Protein AF-A0A4W6CKY6-F1 (afdb_monomer_lite)

Secondary structure (DSSP, 8-state):
------GGGSPPEEPPEEE-HHHHHHHHHHHHHHHHHHHHHHHS-PPTT-B--STT---B--SGGGGSS-EEE--SPEEEETTEEEETTS--EESSHHHHHTPPPSEEE----SPP-PPEE-PPPEEEEE-SSEEEEEE--TT--GGG-EEEE-SSEEEEEEEETTTEEEEEEEEBSS-B-GGG-EEEEETTEEEEEEEBSS-PPPS-SB-TT-PPPPP-PPP------------------------------HHHHHHHHHHHHHHHHHHHHHHHHHHHHHHHHHHHHHHHHHHHHHHHHHHHHHHHHHHHTTS------

InterPro domains:
  IPR007051 CHORD domain [PF04968] (50-111)
  IPR007051 CHORD domain [PS51401] (52-111)
  IPR007052 CS domain [PF04969] (124-200)
  IPR007052 CS domain [PS51203] (121-210)
  IPR008978 HSP20-like chaperone [G3DSA:2.60.40.790] (116-225)
  IPR008978 HSP20-like chaperone [SSF49764] (106-217)
  IPR039790 Cysteine and histidine-rich domain-containing protein 1 [PTHR46983] (7-222)

Foldseek 3Di:
DDPPPDLVPPDWDWFQEDEDPQLVVVLVVVVVVVVVVVVVVVVPALDFQQAFQAQLFGDTDHDPVSQVDKTAHAPFDWDADPLWIEGPRDDDIDNDPVCNSNDTHPDIDTTDRDHDLDQAEDEWDKDWDDDQFKIKIKTFAASWDSVQWTWIDGQFKTWTWTAGDSNYTYTDMAGAPAGFDPVPWHWYDDRGIIMTITTGPDSDDDPDGHDPPDDPDPDDDDDDDDDDDDDDDDDDDDDDDDDDDDDDDDDDDPVVVVVVVVVVVVVVVVVVVVVVVVVVVVVVVVVVVVVVVVVVVVVVVVVVVVVVVVVVVPPPDDDDD

pLDDT: mean 78.54, std 19.17, range [28.88, 96.25]

Sequence (321 aa):
MCFCVRSSDEPMTKLPPKVSASLAQVLEKLEISQKTEKEQKESQMVMPGTRCKNTGCKTVYQGPETDMEVCTHHPGAPVFHEGYKYWSCCCIKTIDFNAFLDQKGCTTGKHRWIPKQDKKKVACRHDWHQTGNSVVVTIYAKNAYPELSCIEVNRTVLSCQIQFENNKIFKREFHLWGVINVKKCSVNMVPSKVEISLCKADQVAWGKLEDPNYKPEPEPVEDSFTENESYQQDWDIDDDDISDSDEEWAYDTPENKKQNQDRDEQMKTEEEKQNLQRKEVEEEMKRAMEERKKAEEEKKKLEEQRRQEEAEGYEDMPDLE

Structure (mmCIF, N/CA/C/O backbone):
data_AF-A0A4W6CKY6-F1
#
_entry.id   AF-A0A4W6CKY6-F1
#
loop_
_atom_site.group_PDB
_atom_site.id
_atom_site.type_symbol
_atom_site.label_atom_id
_atom_site.label_alt_id
_atom_site.label_comp_id
_atom_site.label_asym_id
_atom_site.label_entity_id
_atom_site.label_seq_id
_atom_site.pdbx_PDB_ins_code
_atom_site.Cartn_x
_atom_site.Cartn_y
_atom_site.Cartn_z
_atom_site.occupancy
_atom_site.B_iso_or_equiv
_atom_site.auth_seq_id
_atom_site.auth_comp_id
_atom_site.auth_asym_id
_atom_site.auth_atom_id
_atom_site.pdbx_PDB_model_num
ATOM 1 N N . MET A 1 1 ? -3.112 24.495 -33.900 1.00 36.97 1 MET A N 1
ATOM 2 C CA . MET A 1 1 ? -3.195 2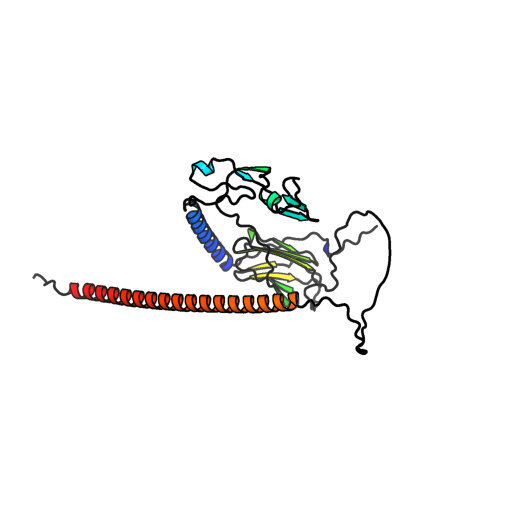4.010 -32.509 1.00 36.97 1 MET A CA 1
ATOM 3 C C . MET A 1 1 ? -2.844 22.530 -32.506 1.00 36.97 1 MET A C 1
ATOM 5 O O . MET A 1 1 ? -3.717 21.705 -32.717 1.00 36.97 1 MET A O 1
ATOM 9 N N . CYS A 1 2 ? -1.563 22.201 -32.353 1.00 36.19 2 CYS A N 1
ATOM 10 C CA . CYS A 1 2 ? -1.143 20.849 -31.997 1.00 36.19 2 CYS A CA 1
ATOM 11 C C . CYS A 1 2 ? -0.695 20.946 -30.545 1.00 36.19 2 CYS A C 1
ATOM 13 O O . CYS A 1 2 ? 0.376 21.480 -30.275 1.00 36.19 2 CYS A O 1
ATOM 15 N N . PHE A 1 3 ? -1.549 20.530 -29.614 1.00 37.94 3 PHE A N 1
ATOM 16 C CA . PHE A 1 3 ? -1.117 20.326 -28.240 1.00 37.94 3 PHE A CA 1
ATOM 17 C C . PHE A 1 3 ? -0.108 19.174 -28.279 1.00 37.94 3 PHE A C 1
ATOM 19 O O . PHE A 1 3 ? -0.485 18.028 -28.518 1.00 37.94 3 PHE A O 1
ATOM 26 N N . CYS A 1 4 ? 1.185 19.481 -28.143 1.00 37.72 4 CYS A N 1
ATOM 27 C CA . CYS A 1 4 ? 2.192 18.478 -27.819 1.00 37.72 4 CYS A CA 1
ATOM 28 C C . CYS A 1 4 ? 1.821 17.916 -26.448 1.00 37.72 4 CYS A C 1
ATOM 30 O O . CYS A 1 4 ? 2.175 18.496 -25.424 1.00 37.72 4 CYS A O 1
ATOM 32 N N . VAL A 1 5 ? 1.061 16.822 -26.434 1.00 40.72 5 VAL A N 1
ATOM 33 C CA . VAL A 1 5 ? 0.813 16.044 -25.222 1.00 40.72 5 VAL A CA 1
ATOM 34 C C . VAL A 1 5 ? 2.186 15.638 -24.694 1.00 40.72 5 VAL A C 1
ATOM 36 O O . VAL A 1 5 ? 2.954 14.973 -25.394 1.00 40.72 5 VAL A O 1
ATOM 39 N N . ARG A 1 6 ? 2.547 16.120 -23.500 1.00 51.47 6 ARG A N 1
ATOM 40 C CA . ARG A 1 6 ? 3.786 15.714 -22.831 1.00 51.47 6 ARG A CA 1
ATOM 41 C C . ARG A 1 6 ? 3.779 14.189 -22.736 1.00 51.47 6 ARG A C 1
ATOM 43 O O . ARG A 1 6 ? 2.779 13.611 -22.328 1.00 51.47 6 ARG A O 1
ATOM 50 N N . SER A 1 7 ? 4.890 13.532 -23.078 1.00 58.78 7 SER A N 1
ATOM 51 C CA . SER A 1 7 ? 5.002 12.059 -23.055 1.00 58.78 7 SER A CA 1
ATOM 52 C C . SER A 1 7 ? 4.632 11.434 -21.696 1.00 58.78 7 SER A C 1
ATOM 54 O O . SER A 1 7 ? 4.354 10.238 -21.641 1.00 58.78 7 SER A O 1
ATOM 56 N N . SER A 1 8 ? 4.630 12.222 -20.616 1.00 60.50 8 SER A N 1
ATOM 57 C CA . SER A 1 8 ? 4.198 11.835 -19.271 1.00 60.50 8 SER A CA 1
ATOM 58 C C . SER A 1 8 ? 2.683 11.640 -19.118 1.00 60.50 8 SER A C 1
ATOM 60 O O . SER A 1 8 ? 2.288 10.848 -18.270 1.00 60.50 8 SER A O 1
ATOM 62 N N . ASP A 1 9 ? 1.858 12.295 -19.943 1.00 62.81 9 ASP A N 1
ATOM 63 C CA . ASP A 1 9 ? 0.381 12.282 -19.874 1.00 62.81 9 ASP A CA 1
ATOM 64 C C . ASP A 1 9 ? -0.256 11.153 -20.717 1.00 62.81 9 ASP A C 1
ATOM 66 O O . ASP A 1 9 ? -1.472 11.005 -20.803 1.00 62.81 9 ASP A O 1
ATOM 70 N N . GLU A 1 10 ? 0.569 10.326 -21.371 1.00 72.44 10 GLU A N 1
ATOM 71 C CA . GLU A 1 10 ? 0.088 9.131 -22.075 1.00 72.44 10 GLU A CA 1
ATOM 72 C C . GLU A 1 10 ? -0.610 8.135 -21.109 1.00 72.44 10 GLU A C 1
ATOM 74 O O . GLU A 1 10 ? -0.251 8.030 -19.930 1.00 72.44 10 GLU A O 1
ATOM 79 N N . PRO A 1 11 ? -1.602 7.361 -21.596 1.00 79.06 11 PRO A N 1
ATOM 80 C CA . PRO A 1 11 ? -2.370 6.445 -20.759 1.00 79.06 11 PRO A CA 1
ATOM 81 C C . PRO A 1 11 ? -1.475 5.377 -20.121 1.00 79.06 11 PRO A C 1
ATOM 83 O O . PRO A 1 11 ? -0.753 4.645 -20.804 1.00 79.06 11 PRO A O 1
ATOM 86 N N . MET A 1 12 ? -1.561 5.251 -18.797 1.00 85.94 12 MET A N 1
ATOM 87 C CA . MET A 1 12 ? -0.794 4.254 -18.059 1.00 85.94 12 MET A CA 1
ATOM 88 C C . MET A 1 12 ? -1.316 2.835 -18.322 1.00 85.94 12 MET A C 1
ATOM 90 O O . MET A 1 12 ? -2.518 2.577 -18.375 1.00 85.94 12 MET A O 1
ATOM 94 N N . THR A 1 13 ? -0.394 1.885 -18.458 1.00 89.38 13 THR A N 1
ATOM 95 C CA . THR A 1 13 ? -0.686 0.461 -18.642 1.00 89.38 13 THR A CA 1
ATOM 96 C C . THR A 1 13 ? -0.382 -0.305 -17.361 1.00 89.38 13 THR A C 1
ATOM 98 O O . THR A 1 13 ? 0.733 -0.239 -16.841 1.00 89.38 13 THR A O 1
ATOM 101 N N . LYS A 1 14 ? -1.350 -1.083 -16.868 1.00 91.56 14 LYS A N 1
ATOM 102 C CA . LYS A 1 14 ? -1.157 -1.978 -15.718 1.00 91.56 14 LYS A CA 1
ATOM 103 C C . LYS A 1 14 ? -0.266 -3.157 -16.095 1.00 91.56 14 LYS A C 1
ATOM 105 O O . LYS A 1 14 ? -0.562 -3.876 -17.050 1.00 91.56 14 LYS A O 1
ATOM 110 N N . LEU A 1 15 ? 0.800 -3.379 -15.330 1.00 89.56 15 LEU A N 1
ATOM 111 C CA . LEU A 1 15 ? 1.669 -4.539 -15.507 1.00 89.56 15 LEU A CA 1
ATOM 112 C C . LEU A 1 15 ? 1.146 -5.728 -14.690 1.00 89.56 15 LEU A C 1
ATOM 114 O O . LEU A 1 15 ? 0.926 -5.578 -13.486 1.00 89.56 15 LEU A O 1
ATOM 118 N N . PRO A 1 16 ? 0.979 -6.918 -15.296 1.00 88.75 16 PRO A N 1
ATOM 119 C CA . PRO A 1 16 ? 0.556 -8.099 -14.558 1.00 88.75 16 PRO A CA 1
ATOM 120 C C . PRO A 1 16 ? 1.672 -8.555 -13.599 1.00 88.75 16 PRO A C 1
ATOM 122 O O . PRO A 1 16 ? 2.811 -8.759 -14.043 1.00 88.75 16 PRO A O 1
ATOM 125 N N . PRO A 1 17 ? 1.383 -8.731 -12.296 1.00 91.56 17 PRO A N 1
ATOM 126 C CA . PRO A 1 17 ? 2.371 -9.200 -11.336 1.00 91.56 17 PRO A CA 1
ATOM 127 C C . PRO A 1 17 ? 2.631 -10.700 -11.507 1.00 91.56 17 PRO A C 1
ATOM 129 O O . PRO A 1 17 ? 1.712 -11.516 -11.508 1.00 91.56 17 PRO A O 1
ATOM 132 N N . LYS A 1 18 ? 3.905 -11.087 -11.606 1.00 93.94 18 LYS A N 1
ATOM 133 C CA . LYS A 1 18 ? 4.347 -12.481 -11.500 1.00 93.94 18 LYS A CA 1
ATOM 134 C C . LYS A 1 18 ? 4.667 -12.782 -10.042 1.00 93.94 18 LYS A C 1
ATOM 136 O O . LYS A 1 18 ? 5.615 -12.235 -9.482 1.00 93.94 18 LYS A O 1
ATOM 141 N N . VAL A 1 19 ? 3.868 -13.642 -9.426 1.00 94.31 19 VAL A N 1
ATOM 142 C CA . VAL A 1 19 ? 3.975 -13.987 -8.003 1.00 94.31 19 VAL A CA 1
ATOM 143 C C . VAL A 1 19 ? 4.831 -15.239 -7.846 1.00 94.31 19 VAL A C 1
ATOM 145 O O . VAL A 1 19 ? 4.580 -16.249 -8.503 1.00 94.31 19 VAL A O 1
ATOM 148 N N . SER A 1 20 ? 5.848 -15.196 -6.981 1.00 94.50 20 SER A N 1
ATOM 149 C CA . SER A 1 20 ? 6.628 -16.394 -6.665 1.00 94.50 20 SER A CA 1
ATOM 150 C C . SER A 1 20 ? 5.813 -17.380 -5.820 1.00 94.50 20 SER A C 1
ATOM 152 O O . SER A 1 20 ? 5.039 -16.980 -4.950 1.00 94.50 20 SER A O 1
ATOM 154 N N . ALA A 1 21 ? 6.039 -18.684 -6.007 1.00 94.00 21 ALA A N 1
ATOM 155 C CA . ALA A 1 21 ? 5.379 -19.720 -5.203 1.00 94.00 21 ALA A CA 1
ATOM 156 C C . ALA A 1 21 ? 5.623 -19.532 -3.692 1.00 94.00 21 ALA A C 1
ATOM 158 O O . ALA A 1 21 ? 4.727 -19.742 -2.879 1.00 94.00 21 ALA A O 1
ATOM 159 N N . SER A 1 22 ? 6.817 -19.060 -3.321 1.00 93.81 22 SER A N 1
ATOM 160 C CA . SER A 1 22 ? 7.164 -18.731 -1.937 1.00 93.81 22 SER A CA 1
ATOM 161 C C . SER A 1 22 ? 6.322 -17.592 -1.359 1.00 93.81 22 SER A C 1
ATOM 163 O O . SER A 1 22 ? 5.933 -17.662 -0.199 1.00 93.81 22 SER A O 1
ATOM 165 N N . LEU A 1 23 ? 6.014 -16.555 -2.147 1.00 92.38 23 LEU A N 1
ATOM 166 C CA . LEU A 1 23 ? 5.150 -15.462 -1.701 1.00 92.38 23 LEU A CA 1
ATOM 167 C C . LEU A 1 23 ? 3.713 -15.949 -1.525 1.00 92.38 23 LEU A C 1
ATOM 169 O O . LEU A 1 23 ? 3.118 -15.668 -0.491 1.00 92.38 23 LEU A O 1
ATOM 173 N N . ALA A 1 24 ? 3.190 -16.730 -2.474 1.00 93.00 24 ALA A N 1
ATOM 174 C CA . ALA A 1 24 ? 1.842 -17.288 -2.380 1.00 93.00 24 ALA A CA 1
ATOM 175 C C . ALA A 1 24 ? 1.643 -18.115 -1.093 1.00 93.00 24 ALA A C 1
ATOM 177 O O . ALA A 1 24 ? 0.698 -17.869 -0.349 1.00 93.00 24 ALA A O 1
ATOM 178 N N . GLN A 1 25 ? 2.585 -19.010 -0.773 1.00 93.44 25 GLN A N 1
ATOM 179 C CA . GLN A 1 25 ? 2.539 -19.825 0.452 1.00 93.44 25 GLN A CA 1
ATOM 180 C C . GLN A 1 25 ? 2.594 -18.980 1.733 1.00 93.44 25 GLN A C 1
ATOM 182 O O . GLN A 1 25 ? 1.899 -19.263 2.710 1.00 93.44 25 GLN A O 1
ATOM 187 N N . VAL A 1 26 ? 3.429 -17.936 1.752 1.00 92.81 26 VAL A N 1
ATOM 188 C CA . VAL A 1 26 ? 3.530 -17.038 2.911 1.00 92.81 26 VAL A CA 1
ATOM 189 C C . VAL A 1 26 ? 2.237 -16.247 3.099 1.00 92.81 26 VAL A C 1
ATOM 191 O O . VAL A 1 26 ? 1.772 -16.127 4.231 1.00 92.81 26 VAL A O 1
ATOM 194 N N . LEU A 1 27 ? 1.642 -15.737 2.016 1.00 91.06 27 LEU A N 1
ATOM 195 C CA . LEU A 1 27 ? 0.375 -15.008 2.075 1.00 91.06 27 LEU A CA 1
ATOM 196 C C . LEU A 1 27 ? -0.762 -15.900 2.580 1.00 91.06 27 LEU A C 1
ATOM 198 O O . LEU A 1 27 ? -1.467 -15.495 3.497 1.00 91.06 27 LEU A O 1
ATOM 202 N N . GLU A 1 28 ? -0.873 -17.132 2.081 1.00 90.75 28 GLU A N 1
ATOM 203 C CA . GLU A 1 28 ? -1.880 -18.095 2.543 1.00 90.75 28 GLU A CA 1
ATOM 204 C C . GLU A 1 28 ? -1.745 -18.375 4.049 1.00 90.75 28 GLU A C 1
ATOM 206 O O . GLU A 1 28 ? -2.718 -18.285 4.802 1.00 90.75 28 GLU A O 1
ATOM 211 N N . LYS A 1 29 ? -0.519 -18.616 4.530 1.00 91.06 29 LYS A N 1
ATOM 212 C CA . LYS A 1 29 ? -0.260 -18.817 5.961 1.00 91.06 29 LYS A CA 1
ATOM 213 C C . LYS A 1 29 ? -0.643 -17.591 6.795 1.00 91.06 29 LYS A C 1
ATOM 215 O O . LYS A 1 29 ? -1.248 -17.741 7.856 1.00 91.06 29 LYS A O 1
ATOM 220 N N . LEU A 1 30 ? -0.301 -16.387 6.334 1.00 87.50 30 LEU A N 1
ATOM 221 C CA . LEU A 1 30 ? -0.647 -15.141 7.024 1.00 87.50 30 LEU A CA 1
ATOM 222 C C . LEU A 1 30 ? -2.158 -14.899 7.047 1.00 87.50 30 LEU A C 1
ATOM 224 O O . LEU A 1 30 ? -2.673 -14.423 8.057 1.00 87.50 30 LEU A O 1
ATOM 228 N N . GLU A 1 31 ? -2.871 -15.230 5.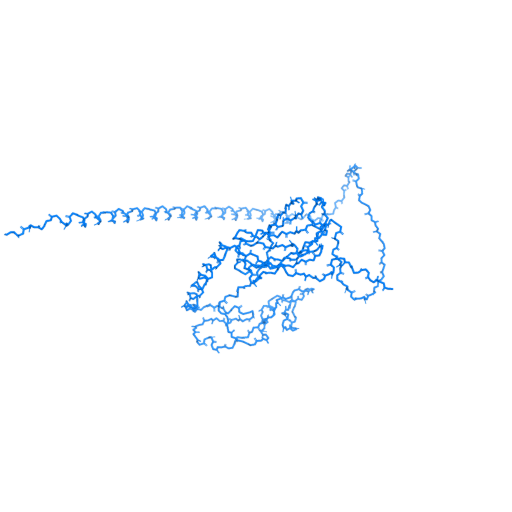973 1.00 86.06 31 GLU A N 1
ATOM 229 C CA . GLU A 1 31 ? -4.329 -15.135 5.919 1.00 86.06 31 GLU A CA 1
ATOM 230 C C . GLU A 1 31 ? -4.994 -16.082 6.916 1.00 86.06 31 GLU A C 1
ATOM 232 O O . GLU A 1 31 ? -5.904 -15.661 7.629 1.00 86.06 31 GLU A O 1
ATOM 237 N N . ILE A 1 32 ? -4.524 -17.328 7.012 1.00 88.50 32 ILE A N 1
ATOM 238 C CA . ILE A 1 32 ? -5.034 -18.303 7.983 1.00 88.50 32 ILE A CA 1
ATOM 239 C C . ILE A 1 32 ? -4.784 -17.804 9.409 1.00 88.50 32 ILE A C 1
ATOM 241 O O . ILE A 1 32 ? -5.725 -17.728 10.195 1.00 88.50 32 ILE A O 1
ATOM 245 N N . SER A 1 33 ? -3.556 -17.378 9.733 1.00 85.56 33 SER A N 1
ATOM 246 C CA . SER A 1 33 ? -3.239 -16.839 11.063 1.00 85.56 33 SER A CA 1
ATOM 247 C C . SER A 1 33 ? -4.085 -15.611 11.407 1.00 85.56 33 SER A C 1
ATOM 249 O O . SER A 1 33 ? -4.634 -15.532 12.502 1.00 85.56 33 SER A O 1
ATOM 251 N N . GLN A 1 34 ? -4.268 -14.680 10.465 1.00 83.00 34 GLN A N 1
ATOM 252 C CA . GLN A 1 34 ? -5.118 -13.508 10.681 1.00 83.00 34 GLN A CA 1
ATOM 253 C C . GLN A 1 34 ? -6.596 -13.871 10.845 1.00 83.00 34 GLN A C 1
ATOM 255 O O . GLN A 1 34 ? -7.289 -13.197 11.605 1.00 83.00 34 GLN A O 1
ATOM 260 N N . LYS A 1 35 ? -7.099 -14.891 10.138 1.00 81.31 35 LYS A N 1
ATOM 261 C CA . LYS A 1 35 ? -8.472 -15.386 10.312 1.00 81.31 35 LYS A CA 1
ATOM 262 C C . LYS A 1 35 ? -8.647 -16.004 11.693 1.00 81.31 35 LYS A C 1
ATOM 264 O O . LYS A 1 35 ? -9.555 -15.585 12.393 1.00 81.31 35 LYS A O 1
ATOM 269 N N . THR A 1 36 ? -7.730 -16.862 12.139 1.00 80.81 36 THR A N 1
ATOM 270 C CA . THR A 1 36 ? -7.766 -17.432 13.496 1.00 80.81 36 THR A CA 1
ATOM 271 C C . THR A 1 36 ? -7.691 -16.347 14.572 1.00 80.81 36 THR A C 1
ATOM 273 O O . THR A 1 36 ? -8.470 -16.369 15.517 1.00 80.81 36 THR A O 1
ATOM 276 N N . GLU A 1 37 ? -6.812 -15.351 14.424 1.00 74.38 37 GLU A N 1
ATOM 277 C CA . GLU A 1 37 ? -6.744 -14.217 15.357 1.00 74.38 37 GLU A CA 1
ATOM 278 C C . GLU A 1 37 ? -8.022 -13.368 15.353 1.00 74.38 37 GLU A C 1
ATOM 280 O O . GLU A 1 37 ? -8.423 -12.855 16.398 1.00 74.38 37 GLU A O 1
ATOM 285 N N . LYS A 1 38 ? -8.650 -13.172 14.187 1.00 71.50 38 LYS A N 1
ATOM 286 C CA . LYS A 1 38 ? -9.920 -12.443 14.075 1.00 71.50 38 LYS A CA 1
ATOM 287 C C . LYS A 1 38 ? -11.065 -13.231 14.688 1.00 71.50 38 LYS A C 1
ATOM 289 O O . LYS A 1 38 ? -11.791 -12.653 15.478 1.00 71.50 38 LYS A O 1
ATOM 294 N N . GLU A 1 39 ? -11.179 -14.521 14.399 1.00 68.88 39 GLU A N 1
ATOM 295 C CA . GLU A 1 39 ? -12.182 -15.409 14.989 1.00 68.88 39 GLU A CA 1
ATOM 296 C C . GLU A 1 39 ? -12.013 -15.481 16.507 1.00 68.88 39 GLU A C 1
ATOM 298 O O . GLU A 1 39 ? -12.996 -15.369 17.231 1.00 68.88 39 GLU A O 1
ATOM 303 N N . GLN A 1 40 ? -10.778 -15.557 17.016 1.00 62.34 40 GLN A N 1
ATOM 304 C CA . GLN A 1 40 ? -10.498 -15.479 18.453 1.00 62.34 40 GLN A CA 1
ATOM 305 C C . GLN A 1 40 ? -10.884 -14.121 19.051 1.00 62.34 40 GLN A C 1
ATOM 307 O O . GLN A 1 40 ? -11.429 -14.090 20.145 1.00 62.34 40 GLN A O 1
ATOM 312 N N . LYS A 1 41 ? -10.654 -13.001 18.351 1.00 61.84 41 LYS A N 1
ATOM 313 C CA . LYS A 1 41 ? -11.043 -11.652 18.814 1.00 61.84 41 LYS A CA 1
ATOM 314 C C . LYS A 1 41 ? -12.540 -11.366 18.684 1.00 61.84 41 LYS A C 1
ATOM 316 O O . LYS A 1 41 ? -13.056 -10.573 19.459 1.00 61.84 41 LYS A O 1
ATOM 321 N N . GLU A 1 42 ? -13.223 -11.972 17.717 1.00 59.69 42 GLU A N 1
ATOM 322 C CA . GLU A 1 42 ? -14.676 -11.871 17.533 1.00 59.69 42 GLU A CA 1
ATOM 323 C C . GLU A 1 42 ? -15.433 -12.797 18.492 1.00 59.69 42 GLU A C 1
ATOM 325 O O . GLU A 1 42 ? -16.510 -12.435 18.956 1.00 59.69 42 GLU A O 1
ATOM 330 N N . SER A 1 43 ? -14.862 -13.953 18.851 1.00 54.72 43 SER A N 1
ATOM 331 C CA . SER A 1 43 ? -15.394 -14.828 19.908 1.00 54.72 43 SER A CA 1
ATOM 332 C C . SER A 1 43 ? -14.990 -14.391 21.321 1.00 54.72 43 SER A C 1
ATOM 334 O O . SER A 1 43 ? -15.619 -14.810 22.296 1.00 54.72 43 SER A O 1
ATOM 336 N N . GLN A 1 44 ? -14.003 -13.498 21.460 1.00 54.44 44 GLN A N 1
ATOM 337 C CA . GLN A 1 44 ? -13.749 -12.783 22.706 1.00 54.44 44 GLN A CA 1
ATOM 338 C C . GLN A 1 44 ? -14.882 -11.774 22.929 1.00 54.44 44 GLN A C 1
ATOM 340 O O . GLN A 1 44 ? -14.925 -10.705 22.323 1.00 54.44 44 GLN A O 1
ATOM 345 N N . MET A 1 45 ? -15.821 -12.142 23.799 1.00 61.09 45 MET A N 1
ATOM 346 C CA . MET A 1 45 ? -16.890 -11.284 24.308 1.00 61.09 45 MET A CA 1
ATOM 347 C C . MET A 1 45 ? -16.324 -9.883 24.606 1.00 61.09 45 MET A C 1
ATOM 349 O O . MET A 1 45 ? -15.390 -9.752 25.401 1.00 61.09 45 MET A O 1
ATOM 353 N N . VAL A 1 46 ? -16.828 -8.846 23.922 1.00 73.06 46 VAL A N 1
ATOM 354 C CA . VAL A 1 46 ? -16.405 -7.455 24.154 1.00 73.06 46 VAL A CA 1
ATOM 355 C C . VAL A 1 46 ? -16.518 -7.189 25.654 1.00 73.06 46 VAL A C 1
ATOM 357 O O . VAL A 1 46 ? -17.574 -7.400 26.244 1.00 73.06 46 VAL A O 1
ATOM 360 N N . MET A 1 47 ? -15.426 -6.777 26.296 1.00 80.25 47 MET A N 1
ATOM 361 C CA . MET A 1 47 ? -15.440 -6.572 27.744 1.00 80.25 47 MET A CA 1
ATOM 362 C C . MET A 1 47 ? -16.383 -5.409 28.091 1.00 80.25 47 MET A C 1
ATOM 364 O O . MET A 1 47 ? -16.263 -4.341 27.465 1.00 80.25 47 MET A O 1
ATOM 368 N N . PRO A 1 48 ? -17.283 -5.569 29.081 1.00 84.25 48 PRO A N 1
ATOM 369 C CA . PRO A 1 48 ? -18.033 -4.451 29.637 1.00 84.25 48 PRO A CA 1
ATOM 370 C C . PRO A 1 48 ? -17.072 -3.327 30.041 1.00 84.25 48 PRO A C 1
ATOM 372 O O . PRO A 1 48 ? -16.020 -3.578 30.627 1.00 84.25 48 PRO A O 1
ATOM 375 N N . GLY A 1 49 ? -17.387 -2.093 29.657 1.00 84.75 49 GLY A N 1
ATOM 376 C CA . GLY A 1 49 ? -16.479 -0.949 29.767 1.00 84.75 49 GLY A CA 1
ATOM 377 C C . GLY A 1 49 ? -15.792 -0.547 28.453 1.00 84.75 49 GLY A C 1
ATOM 378 O O . GLY A 1 49 ? -15.153 0.506 28.390 1.00 84.75 49 GLY A O 1
ATOM 379 N N . THR A 1 50 ? -15.934 -1.318 27.367 1.00 88.62 50 THR A N 1
ATOM 380 C CA . THR A 1 50 ? -15.351 -0.949 26.065 1.00 88.62 50 THR A CA 1
ATOM 381 C C . THR A 1 50 ? -16.104 0.224 25.437 1.00 88.62 50 THR A C 1
ATOM 383 O O . THR A 1 50 ? -17.265 0.103 25.065 1.00 88.62 50 THR A O 1
ATOM 386 N N . ARG A 1 51 ? -15.443 1.374 25.257 1.00 90.81 51 ARG A N 1
ATOM 387 C CA . ARG A 1 51 ? -16.037 2.524 24.551 1.00 90.81 51 ARG A CA 1
ATOM 388 C C . ARG A 1 51 ? -16.181 2.279 23.049 1.00 90.81 51 ARG A C 1
ATOM 390 O O . ARG A 1 51 ? -15.275 1.716 22.420 1.00 90.81 51 ARG A O 1
ATOM 397 N N . CYS A 1 52 ? -17.265 2.786 22.470 1.00 91.00 52 CYS A N 1
ATOM 398 C CA . CYS A 1 52 ? -17.474 2.788 21.030 1.00 91.00 52 CYS A CA 1
ATOM 399 C C . CYS A 1 52 ? -16.300 3.486 20.319 1.00 91.00 52 CYS A C 1
ATOM 401 O O . CYS A 1 52 ? -15.784 4.510 20.766 1.00 91.00 52 CYS A O 1
ATOM 403 N N . LYS A 1 53 ? -15.846 2.905 19.209 1.00 89.88 53 LYS A N 1
ATOM 404 C CA . LYS A 1 53 ? -14.739 3.400 18.378 1.00 89.88 53 LYS A CA 1
ATOM 405 C C . LYS A 1 53 ? -15.213 4.300 17.240 1.00 89.88 53 LYS A C 1
ATOM 407 O O . LYS A 1 53 ? -14.383 4.826 16.506 1.00 89.88 53 LYS A O 1
ATOM 412 N N . ASN A 1 54 ? -16.524 4.452 17.061 1.00 90.69 54 ASN A N 1
ATOM 413 C CA . ASN A 1 54 ? -17.072 5.411 16.112 1.00 90.69 54 ASN A CA 1
ATOM 414 C C . ASN A 1 54 ? -16.891 6.837 16.647 1.00 90.69 54 ASN A C 1
ATOM 416 O O . ASN A 1 54 ? -17.150 7.116 17.816 1.00 90.69 54 ASN A O 1
ATOM 420 N N . THR A 1 55 ? -16.464 7.746 15.779 1.00 89.81 55 THR A N 1
ATOM 421 C CA . THR A 1 55 ? -16.092 9.108 16.160 1.00 89.81 55 THR A CA 1
ATOM 422 C C . THR A 1 55 ? -17.285 9.907 16.688 1.00 89.81 55 THR A C 1
ATOM 424 O O . THR A 1 55 ? -18.341 9.930 16.063 1.00 89.81 55 THR A O 1
ATOM 427 N N . GLY A 1 56 ? -17.139 10.557 17.845 1.00 88.06 56 GLY A N 1
ATOM 428 C CA . GLY A 1 56 ? -18.220 11.311 18.498 1.00 88.06 56 GLY A CA 1
ATOM 429 C C . GLY A 1 56 ? -19.237 10.453 19.266 1.00 88.06 56 GLY A C 1
ATOM 430 O O . GLY A 1 56 ? -20.081 10.998 19.973 1.00 88.06 56 GLY A O 1
ATOM 431 N N . CYS A 1 57 ? -19.152 9.120 19.193 1.00 91.56 57 CYS A N 1
ATOM 432 C CA . CYS A 1 57 ? -19.972 8.241 20.020 1.00 91.56 57 CYS A CA 1
ATOM 433 C C . CYS A 1 57 ? -19.307 8.028 21.387 1.00 91.56 57 CYS A C 1
ATOM 435 O O . CYS A 1 57 ? -18.160 7.591 21.466 1.00 91.56 57 CYS A O 1
ATOM 437 N N . LYS A 1 58 ? -20.043 8.315 22.465 1.00 88.81 58 LYS A N 1
ATOM 438 C CA . LYS A 1 58 ? -19.563 8.192 23.854 1.00 88.81 58 LYS A CA 1
ATOM 439 C C . LYS A 1 58 ? -20.107 6.954 24.579 1.00 88.81 58 LYS A C 1
ATOM 441 O O . LYS A 1 58 ? -19.818 6.767 25.756 1.00 88.81 58 LYS A O 1
ATOM 446 N N . THR A 1 59 ? -20.878 6.112 23.890 1.00 89.88 59 THR A N 1
ATOM 447 C CA . THR A 1 59 ? -21.484 4.909 24.476 1.00 89.88 59 THR A CA 1
ATOM 448 C C . THR A 1 59 ? -20.416 3.893 24.867 1.00 89.88 59 THR A C 1
ATOM 450 O O . THR A 1 59 ? -19.431 3.682 24.149 1.00 89.88 59 THR A O 1
ATOM 453 N N . VAL A 1 60 ? -20.635 3.256 26.012 1.00 91.56 60 VAL A N 1
ATOM 454 C CA . VAL A 1 60 ? -19.777 2.222 26.585 1.00 91.56 60 VAL A CA 1
ATOM 455 C C . VAL A 1 60 ? -20.536 0.904 26.561 1.00 91.56 60 VAL A C 1
ATOM 457 O O . VAL A 1 60 ? -21.689 0.852 26.982 1.00 91.56 60 VAL A O 1
ATOM 460 N N . TYR A 1 61 ? -19.883 -0.145 26.069 1.00 90.94 61 TYR A N 1
ATOM 461 C CA . TYR A 1 61 ? -20.438 -1.489 26.017 1.00 90.94 61 TYR A CA 1
ATOM 462 C C . TYR A 1 61 ? -20.712 -1.996 27.434 1.00 90.94 61 TYR A C 1
ATOM 464 O O . TYR A 1 61 ? -19.797 -2.011 28.257 1.00 90.94 61 TYR A O 1
ATOM 472 N N . GLN A 1 62 ? -21.946 -2.402 27.723 1.00 88.31 62 GLN A N 1
ATOM 473 C CA . GLN A 1 62 ? -22.345 -2.995 29.014 1.00 88.31 62 GLN A CA 1
ATOM 474 C C . GLN A 1 62 ? -22.844 -4.439 28.864 1.00 88.31 62 GLN A C 1
ATOM 476 O O . GLN A 1 62 ? -22.902 -5.169 29.849 1.00 88.31 62 GLN A O 1
ATOM 481 N N . GLY A 1 63 ? -23.091 -4.871 27.626 1.00 85.12 63 GLY A N 1
ATOM 482 C CA . GLY A 1 63 ? -23.662 -6.171 27.304 1.00 85.12 63 GLY A CA 1
ATOM 483 C C . GLY A 1 63 ? -24.265 -6.183 25.895 1.00 85.12 63 GLY A C 1
ATOM 484 O O . GLY A 1 63 ? -24.224 -5.164 25.195 1.00 85.12 63 GLY A O 1
ATOM 485 N N . PRO A 1 64 ? -24.820 -7.320 25.446 1.00 82.44 64 PRO A N 1
ATOM 486 C CA . PRO A 1 64 ? -25.411 -7.465 24.113 1.00 82.44 64 PRO A CA 1
ATOM 487 C C . PRO A 1 64 ? -26.581 -6.502 23.854 1.00 82.44 64 PRO A C 1
ATOM 489 O O . PRO A 1 64 ? -26.824 -6.126 22.710 1.00 82.44 64 PRO A O 1
ATOM 492 N N . GLU A 1 65 ? -27.267 -6.037 24.897 1.00 81.12 65 GLU A N 1
ATOM 493 C CA . GLU A 1 65 ? -28.297 -5.002 24.803 1.00 81.12 65 GLU A CA 1
ATOM 494 C C . GLU A 1 65 ? -27.750 -3.667 24.278 1.00 81.12 65 GLU A C 1
ATOM 496 O O . GLU A 1 65 ? -28.414 -3.009 23.478 1.00 81.12 65 GLU A O 1
ATOM 501 N N . THR A 1 66 ? -26.509 -3.306 24.628 1.00 83.50 66 THR A N 1
ATOM 502 C CA . THR A 1 66 ? -25.877 -2.070 24.132 1.00 83.50 66 THR A CA 1
ATOM 503 C C . THR A 1 66 ? -25.527 -2.125 22.646 1.00 83.50 66 THR A C 1
ATOM 505 O O . THR A 1 66 ? -25.327 -1.085 22.022 1.00 83.50 66 THR A O 1
ATOM 508 N N . ASP A 1 67 ? -25.488 -3.315 22.038 1.00 78.69 67 ASP A N 1
ATOM 509 C CA . ASP A 1 67 ? -25.296 -3.456 20.590 1.00 78.69 67 ASP A CA 1
ATOM 510 C C . ASP A 1 67 ? -26.578 -3.146 19.798 1.00 78.69 67 ASP A C 1
ATOM 512 O O . ASP A 1 67 ? -26.521 -2.777 18.622 1.00 78.69 67 ASP A O 1
ATOM 516 N N . MET A 1 68 ? -27.741 -3.249 20.453 1.00 80.06 68 MET A N 1
ATOM 517 C CA . MET A 1 68 ? -29.040 -2.898 19.874 1.00 80.06 68 MET A CA 1
ATOM 518 C C . MET A 1 68 ? -29.319 -1.389 19.914 1.00 80.06 68 MET A C 1
ATOM 520 O O . MET A 1 68 ? -30.243 -0.921 19.245 1.00 80.06 68 MET A O 1
ATOM 524 N N . GLU A 1 69 ? -28.534 -0.625 20.677 1.00 87.94 69 GLU A N 1
ATOM 525 C CA . GLU A 1 69 ? -28.645 0.830 20.733 1.00 87.94 69 GLU A CA 1
ATOM 526 C C . GLU A 1 69 ? -28.180 1.493 19.428 1.00 87.94 69 GLU A C 1
ATOM 528 O O . GLU A 1 69 ? -27.330 0.996 18.683 1.00 87.94 69 GLU A O 1
ATOM 533 N N . VAL A 1 70 ? -28.758 2.660 19.136 1.00 90.44 70 VAL A N 1
ATOM 534 C CA . VAL A 1 70 ? -28.418 3.424 17.935 1.00 90.44 70 VAL A 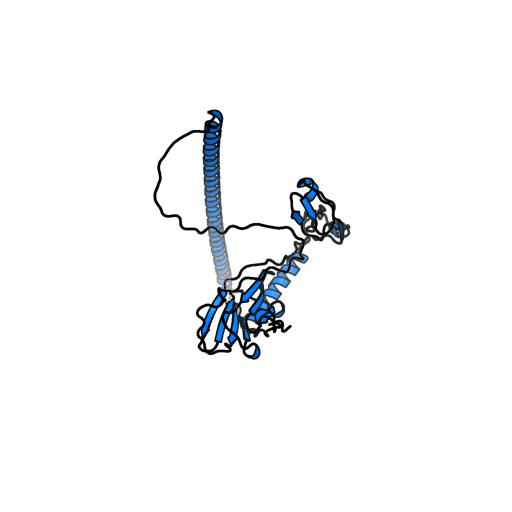CA 1
ATOM 535 C C . VAL A 1 70 ? -27.161 4.250 18.193 1.00 90.44 70 VAL A C 1
ATOM 537 O O . VAL A 1 70 ? -27.161 5.196 18.980 1.00 90.44 70 VAL A O 1
ATOM 540 N N . CYS A 1 71 ? -26.095 3.963 17.450 1.00 93.06 71 CYS A N 1
ATOM 541 C CA . CYS A 1 71 ? -24.861 4.733 17.516 1.00 93.06 71 CYS A CA 1
ATOM 542 C C . CYS A 1 71 ? -24.986 6.034 16.717 1.00 93.06 71 CYS A C 1
ATOM 544 O O . CYS A 1 71 ? -25.009 6.009 15.488 1.00 93.06 71 CYS A O 1
ATOM 546 N N . THR A 1 72 ? -24.992 7.182 17.395 1.00 94.06 72 THR A N 1
ATOM 547 C CA . THR A 1 72 ? -24.824 8.505 16.770 1.00 94.06 72 THR A CA 1
ATOM 548 C C . THR A 1 72 ? -23.341 8.862 16.675 1.00 94.06 72 THR A C 1
ATOM 550 O O . THR A 1 72 ? -22.660 8.957 17.697 1.00 94.06 72 THR A O 1
ATOM 553 N N . HIS A 1 73 ? -22.832 9.073 15.464 1.00 93.75 73 HIS A N 1
ATOM 554 C CA . HIS A 1 73 ? -21.411 9.303 15.192 1.00 93.75 73 HIS A CA 1
ATOM 555 C C . HIS A 1 73 ? -21.183 10.224 13.987 1.00 93.75 73 HIS A C 1
ATOM 557 O O . HIS A 1 73 ? -22.095 10.485 13.201 1.00 93.75 73 HIS A O 1
ATOM 563 N N . HIS A 1 74 ? -19.953 10.708 13.842 1.00 92.50 74 HIS A N 1
ATOM 564 C CA . HIS A 1 74 ? -19.478 11.424 12.663 1.00 92.50 74 HIS A CA 1
ATOM 565 C C . HIS A 1 74 ? -18.737 10.455 11.724 1.00 92.50 74 HIS A C 1
ATOM 567 O O . HIS A 1 74 ? -17.716 9.895 12.127 1.00 92.50 74 HIS A O 1
ATOM 573 N N . PRO A 1 75 ? -19.204 10.242 10.477 1.00 91.31 75 PRO A N 1
ATOM 574 C CA . PRO A 1 75 ? -18.480 9.431 9.494 1.00 91.31 75 PRO A CA 1
ATOM 575 C C . PRO A 1 75 ? -17.296 10.175 8.853 1.00 91.31 75 PRO A C 1
ATOM 577 O O . PRO A 1 75 ? -16.442 9.543 8.234 1.00 91.31 75 PRO A O 1
ATOM 580 N N . GLY A 1 76 ? -17.259 11.505 8.974 1.00 90.38 76 GLY A N 1
ATOM 581 C CA . GLY A 1 76 ? -16.221 12.365 8.407 1.00 90.38 76 GLY A CA 1
ATOM 582 C C . GLY A 1 76 ? -14.959 12.459 9.265 1.00 90.38 76 GLY A C 1
ATOM 583 O O . GLY A 1 76 ? -14.934 12.055 10.426 1.00 90.38 76 GLY A O 1
ATOM 584 N N . ALA A 1 77 ? -13.914 13.031 8.675 1.00 90.94 77 ALA A N 1
ATOM 585 C CA . ALA A 1 77 ? -12.638 13.286 9.331 1.00 90.94 77 ALA A CA 1
ATOM 586 C C . ALA A 1 77 ? -12.660 14.638 10.073 1.00 90.94 77 ALA A C 1
ATOM 588 O O . ALA A 1 77 ? -13.428 15.527 9.685 1.00 90.94 77 ALA A O 1
ATOM 589 N N . PRO A 1 78 ? -11.835 14.810 11.121 1.00 92.50 78 PRO A N 1
ATOM 590 C CA . PRO A 1 78 ? -11.643 16.109 11.755 1.00 92.50 78 PRO A CA 1
ATOM 591 C C . PRO A 1 78 ? -10.892 17.040 10.789 1.00 92.50 78 PRO A C 1
ATOM 593 O O . PRO A 1 78 ? -9.902 16.633 10.182 1.00 92.50 78 PRO A O 1
ATOM 596 N N . VAL A 1 79 ? -11.354 18.278 10.643 1.00 91.69 79 VAL A N 1
ATOM 597 C CA . VAL A 1 79 ? -10.739 19.308 9.799 1.00 91.69 79 VAL A CA 1
ATOM 598 C C . VAL A 1 79 ? -10.377 20.506 10.666 1.00 91.69 79 VAL A C 1
ATOM 600 O O . VAL A 1 79 ? -11.221 21.038 11.389 1.00 91.69 79 VAL A O 1
ATOM 603 N N . PHE A 1 80 ? -9.116 20.926 10.571 1.00 93.75 80 PHE A N 1
ATOM 604 C CA . PHE A 1 80 ? -8.571 22.092 11.257 1.00 93.75 80 PHE A CA 1
ATOM 605 C C . PHE A 1 80 ? -8.034 23.060 10.200 1.00 93.75 80 PHE A C 1
ATOM 607 O O . PHE A 1 80 ? -7.030 22.763 9.557 1.00 93.75 80 PHE A O 1
ATOM 614 N N . HIS A 1 81 ? -8.724 24.179 9.980 1.00 91.50 81 HIS A N 1
ATOM 615 C CA . HIS A 1 81 ? -8.359 25.172 8.963 1.00 91.50 81 HIS A CA 1
ATOM 616 C C . HIS A 1 81 ? -8.668 26.577 9.477 1.00 91.50 81 HIS A C 1
ATOM 618 O O . HIS A 1 81 ? -9.764 26.800 9.988 1.00 91.50 81 HIS A O 1
ATOM 624 N N . GLU A 1 82 ? -7.711 27.506 9.365 1.00 90.81 82 GLU A N 1
ATOM 625 C CA . GLU A 1 82 ? -7.884 28.924 9.744 1.00 90.81 82 GLU A CA 1
ATOM 626 C C . GLU A 1 82 ? -8.459 29.125 11.162 1.00 90.81 82 GLU A C 1
ATOM 628 O O . GLU A 1 82 ? -9.338 29.947 11.398 1.00 90.81 82 GLU A O 1
ATOM 633 N N . GLY A 1 83 ? -8.013 28.315 12.128 1.00 91.00 83 GLY A N 1
ATOM 634 C CA . GLY A 1 83 ? -8.492 28.372 13.517 1.00 91.00 83 GLY A CA 1
ATOM 635 C C . GLY A 1 83 ? -9.853 27.706 13.767 1.00 91.00 83 GLY A C 1
ATOM 636 O O . GLY A 1 83 ? -10.178 27.413 14.923 1.00 91.00 83 GLY A O 1
ATOM 637 N N . TYR A 1 84 ? -10.604 27.371 12.715 1.00 92.75 84 TYR A N 1
ATOM 638 C CA . TYR A 1 84 ? -11.833 26.588 12.807 1.00 92.75 84 TYR A CA 1
ATOM 639 C C . TYR A 1 84 ? -11.552 25.091 12.916 1.00 92.75 84 TYR A C 1
ATOM 641 O O . TYR A 1 84 ? -10.609 24.552 12.333 1.00 92.75 84 TYR A O 1
ATOM 649 N N . LYS A 1 85 ? -12.430 24.413 13.651 1.00 92.81 85 LYS A N 1
ATOM 650 C CA . LYS A 1 85 ? -12.432 22.978 13.917 1.00 92.81 85 LYS A CA 1
ATOM 651 C C . LYS A 1 85 ? -13.818 22.445 13.575 1.00 92.81 85 LYS A C 1
ATOM 653 O O . LYS A 1 85 ? -14.819 22.987 14.044 1.00 92.81 85 LYS A O 1
ATOM 658 N N . TYR A 1 86 ? -13.896 21.440 12.712 1.00 92.88 86 TYR A N 1
ATOM 659 C CA . TYR A 1 86 ? -15.172 20.860 12.287 1.00 92.88 86 TYR A CA 1
ATOM 660 C C . TYR A 1 86 ? -15.005 19.446 11.740 1.00 92.88 86 TYR A C 1
ATOM 662 O O . TYR A 1 86 ? -13.900 19.001 11.441 1.00 92.88 86 TYR A O 1
ATOM 670 N N . TRP A 1 87 ? -16.110 18.719 11.607 1.00 93.38 87 TRP A N 1
ATOM 671 C CA . TRP A 1 87 ? -16.128 17.401 10.976 1.00 93.38 87 TRP A CA 1
A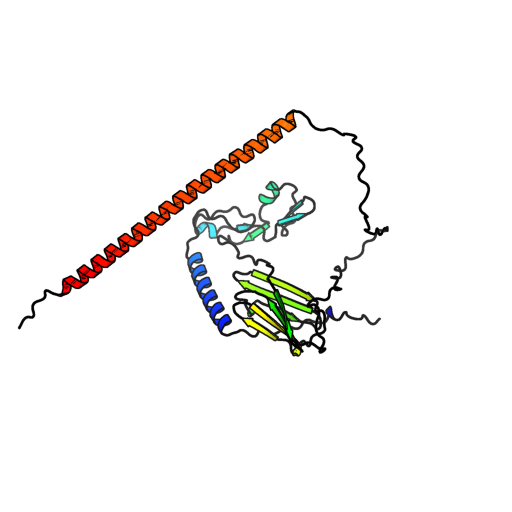TOM 672 C C . TRP A 1 87 ? -16.492 17.532 9.502 1.00 93.38 87 TRP A C 1
ATOM 674 O O . TRP A 1 87 ? -17.507 18.136 9.183 1.00 93.38 87 TRP A O 1
ATOM 684 N N . SER A 1 88 ? -15.770 16.886 8.587 1.00 92.75 88 SER A N 1
ATOM 685 C CA . SER A 1 88 ? -16.075 16.984 7.146 1.00 92.75 88 SER A CA 1
ATOM 686 C C . SER A 1 88 ? -17.468 16.464 6.742 1.00 92.75 88 SER A C 1
ATOM 688 O O . SER A 1 88 ? -17.940 16.734 5.644 1.00 92.75 88 SER A O 1
ATOM 690 N N . CYS A 1 89 ? -18.143 15.723 7.624 1.00 91.44 89 CYS A N 1
ATOM 691 C CA . CYS A 1 89 ? -19.479 15.163 7.404 1.00 91.44 89 CYS A CA 1
ATOM 692 C C . CYS A 1 89 ? -20.637 16.082 7.822 1.00 91.44 89 CYS A C 1
ATOM 694 O O . CYS A 1 89 ? -21.795 15.720 7.625 1.00 91.44 89 CYS A O 1
ATOM 696 N N . CYS A 1 90 ? -20.362 17.227 8.446 1.00 88.81 90 CYS A N 1
ATOM 697 C CA . CYS A 1 90 ? -21.397 18.179 8.840 1.00 88.81 90 CYS A CA 1
ATOM 698 C C . CYS A 1 90 ? -20.814 19.587 8.976 1.00 88.81 90 CYS A C 1
ATOM 700 O O . CYS A 1 90 ? -19.675 19.771 9.379 1.00 88.81 90 CYS A O 1
ATOM 702 N N . CYS A 1 91 ? -21.600 20.611 8.672 1.00 85.50 91 CYS A N 1
ATOM 703 C CA . CYS A 1 91 ? -21.090 21.981 8.567 1.00 85.50 91 CYS A CA 1
ATOM 704 C C . CYS A 1 91 ? -21.034 22.739 9.906 1.00 85.50 91 CYS A C 1
ATOM 706 O O . CYS A 1 91 ? -21.068 23.967 9.919 1.00 85.50 91 CYS A O 1
ATOM 708 N N . ILE A 1 92 ? -20.972 22.030 11.034 1.00 88.56 92 ILE A N 1
ATOM 709 C CA . ILE A 1 92 ? -20.897 22.647 12.361 1.00 88.56 92 ILE A CA 1
ATOM 710 C C . ILE A 1 92 ? -19.435 23.017 12.615 1.00 88.56 92 ILE A C 1
ATOM 712 O O . ILE A 1 92 ? -18.583 22.136 12.703 1.00 88.56 92 ILE A O 1
ATOM 716 N N . LYS A 1 93 ? -19.149 24.319 12.693 1.00 92.12 93 LYS A N 1
ATOM 717 C CA . LYS A 1 93 ? -17.804 24.862 12.911 1.00 92.12 93 LYS A CA 1
ATOM 718 C C . LYS A 1 93 ? -17.683 25.434 14.314 1.00 92.12 93 LYS A C 1
ATOM 720 O O . LYS A 1 93 ? -18.556 26.179 14.752 1.00 92.12 93 LYS A O 1
ATOM 725 N N . THR A 1 94 ? -16.578 25.139 14.985 1.00 92.56 94 THR A N 1
ATOM 726 C CA . THR A 1 94 ? -16.229 25.730 16.278 1.00 92.56 94 THR A CA 1
ATOM 727 C C . THR A 1 94 ? -14.806 26.272 16.233 1.00 92.56 94 THR A C 1
ATOM 729 O O . THR A 1 94 ? -13.977 25.820 15.447 1.00 92.56 94 THR A O 1
ATOM 732 N N . ILE A 1 95 ? -14.509 27.260 17.070 1.00 93.12 95 ILE A N 1
ATOM 733 C CA . ILE A 1 95 ? -13.128 27.711 17.309 1.00 93.12 95 ILE A CA 1
ATOM 734 C C . ILE A 1 95 ? -12.527 27.010 18.536 1.00 93.12 95 ILE A C 1
ATOM 736 O O . ILE A 1 95 ? -11.321 26.762 18.593 1.00 93.12 95 ILE A O 1
ATOM 740 N N . ASP A 1 96 ? -13.376 26.619 19.490 1.00 94.12 96 ASP A N 1
ATOM 741 C CA . ASP A 1 96 ? -12.987 25.908 20.704 1.00 94.12 96 ASP A CA 1
ATOM 742 C C . ASP A 1 96 ? -12.815 24.399 20.462 1.00 94.12 96 ASP A C 1
ATOM 744 O O . ASP A 1 96 ? -13.590 23.769 19.732 1.00 94.12 96 ASP A O 1
ATOM 748 N N . PHE A 1 97 ? -11.778 23.823 21.076 1.00 91.69 97 PHE A N 1
ATOM 749 C CA . PHE A 1 97 ? -11.422 22.412 20.908 1.00 91.69 97 PHE A CA 1
ATOM 750 C C . PHE A 1 97 ? -12.329 21.474 21.711 1.00 91.69 97 PHE A C 1
ATOM 752 O O . PHE A 1 97 ? -12.692 20.412 21.207 1.00 91.69 97 PHE A O 1
ATOM 759 N N . ASN A 1 98 ? -12.750 21.865 22.916 1.00 93.00 98 ASN A N 1
ATOM 760 C CA . ASN A 1 98 ? -13.659 21.042 23.715 1.00 93.00 98 ASN A CA 1
ATOM 761 C C . ASN A 1 98 ? -15.052 21.001 23.079 1.00 93.00 98 ASN A C 1
ATOM 763 O O . ASN A 1 98 ? -15.619 19.923 22.921 1.00 93.00 98 ASN A O 1
ATOM 767 N N . ALA A 1 99 ? -15.546 22.140 22.586 1.00 91.25 99 ALA A N 1
ATOM 768 C CA . ALA A 1 99 ? -16.787 22.213 21.819 1.00 91.25 99 ALA A CA 1
ATOM 769 C C . ALA A 1 99 ? -16.762 21.322 20.562 1.00 91.25 99 ALA A C 1
ATOM 771 O O . ALA A 1 99 ? -17.777 20.720 20.212 1.00 91.25 99 ALA A O 1
ATOM 772 N N . PHE A 1 100 ? -15.601 21.197 19.906 1.00 92.50 100 PHE A N 1
ATOM 773 C CA . PHE A 1 100 ? -15.411 20.292 18.769 1.00 92.50 100 PHE A CA 1
ATOM 774 C C . PHE A 1 100 ? -15.500 18.808 19.175 1.00 92.50 100 PHE A C 1
ATOM 776 O O . PHE A 1 100 ? -16.174 18.023 18.503 1.00 92.50 100 PHE A O 1
ATOM 783 N N . LEU A 1 101 ? -14.844 18.413 20.275 1.00 90.00 101 LEU A N 1
ATOM 784 C CA . LEU A 1 101 ? -14.882 17.036 20.789 1.00 90.00 101 LEU A CA 1
ATOM 785 C C . LEU A 1 101 ? -16.266 16.632 21.318 1.00 90.00 101 LEU A C 1
ATOM 787 O O . LEU A 1 101 ? -16.644 15.461 21.231 1.00 90.00 101 LEU A O 1
ATOM 791 N N . ASP A 1 102 ? -17.019 17.591 21.854 1.00 90.81 102 ASP A N 1
ATOM 792 C CA . ASP A 1 102 ? -18.361 17.382 22.400 1.00 90.81 102 ASP A CA 1
ATOM 793 C C . ASP A 1 102 ? -19.478 17.447 21.356 1.00 90.81 102 ASP A C 1
ATOM 795 O O . ASP A 1 102 ? -20.642 17.171 21.672 1.00 90.81 102 ASP A O 1
ATOM 799 N N . GLN A 1 103 ? -19.141 17.756 20.105 1.00 90.00 103 GLN A N 1
ATOM 800 C CA . GLN A 1 103 ? -20.105 17.815 19.024 1.00 90.00 103 GLN A CA 1
ATOM 801 C C . GLN A 1 103 ? -20.813 16.462 18.830 1.00 90.00 103 GLN A C 1
ATOM 803 O O . GLN A 1 103 ? -20.187 15.407 18.699 1.00 90.00 103 GLN A O 1
ATOM 808 N N . LYS A 1 104 ? -22.152 16.495 18.806 1.00 91.06 104 LYS A N 1
ATOM 809 C CA . LYS A 1 104 ? -22.976 15.299 18.596 1.00 91.06 104 LYS A CA 1
ATOM 810 C C . LYS A 1 104 ? -22.828 14.783 17.168 1.00 91.06 104 LYS A C 1
ATOM 812 O O . LYS A 1 104 ? -22.950 15.553 16.216 1.00 91.06 104 LYS A O 1
ATOM 817 N N . GLY A 1 105 ? -22.681 13.463 17.047 1.00 91.88 105 GLY A N 1
ATOM 818 C CA . GLY A 1 105 ? -22.634 12.757 15.770 1.00 91.88 105 GLY A CA 1
ATOM 819 C C . GLY A 1 105 ? -23.796 13.113 14.838 1.00 91.88 105 GLY A C 1
ATOM 820 O O . GLY A 1 105 ? -24.941 13.205 15.275 1.00 91.88 105 GLY A O 1
ATOM 821 N N . CYS A 1 106 ? -23.504 13.281 13.548 1.00 92.56 106 CYS A N 1
ATOM 822 C CA . CYS A 1 106 ? -24.490 13.654 12.528 1.00 92.56 106 CYS A CA 1
ATOM 823 C C . CYS A 1 106 ? -25.131 12.457 11.802 1.00 92.56 106 CYS A C 1
ATOM 825 O O . CYS A 1 106 ? -26.022 12.648 10.979 1.00 92.56 106 CYS A O 1
ATOM 827 N N . THR A 1 107 ? -24.683 11.225 12.060 1.00 93.50 107 THR A N 1
ATOM 828 C CA . THR A 1 107 ? -25.186 10.009 11.401 1.00 93.50 107 THR A CA 1
ATOM 829 C C . THR A 1 107 ? -25.452 8.906 12.416 1.00 93.50 107 THR A C 1
ATOM 831 O O . THR A 1 107 ? -24.668 8.700 13.343 1.00 93.50 107 THR A O 1
ATOM 834 N N . THR A 1 108 ? -26.532 8.155 12.217 1.00 93.75 108 THR A N 1
ATOM 835 C CA . THR A 1 108 ? -26.900 6.989 13.029 1.00 93.75 108 THR A CA 1
ATOM 836 C C . THR A 1 108 ? -26.446 5.681 12.382 1.00 93.75 108 THR A C 1
ATOM 838 O O . THR A 1 108 ? -26.536 5.526 11.166 1.00 93.75 108 THR A O 1
ATOM 841 N N . GLY A 1 109 ? -25.991 4.716 13.176 1.00 91.00 109 GLY A N 1
ATOM 842 C CA . GLY A 1 109 ? -25.573 3.397 12.706 1.00 91.00 109 GLY A CA 1
ATOM 843 C C . GLY A 1 109 ? -25.417 2.397 13.848 1.00 91.00 109 GLY A C 1
ATOM 844 O O . GLY A 1 109 ? -25.950 2.602 14.935 1.00 91.00 109 GLY A O 1
ATOM 845 N N . LYS A 1 110 ? -24.670 1.317 13.606 1.00 91.19 110 LYS A N 1
ATOM 846 C CA . LYS A 1 110 ? -24.325 0.329 14.640 1.00 91.19 110 LYS A CA 1
ATOM 847 C C . LYS A 1 110 ? -23.075 0.747 15.403 1.00 91.19 110 LYS A C 1
ATOM 849 O O . LYS A 1 110 ? -22.166 1.357 14.824 1.00 91.19 110 LYS A O 1
ATOM 854 N N . HIS A 1 111 ? -23.018 0.398 16.685 1.00 89.06 111 HIS A N 1
ATOM 855 C CA . HIS A 1 111 ? -21.809 0.579 17.473 1.00 89.06 111 HIS A CA 1
ATOM 856 C C . HIS A 1 111 ? -20.653 -0.242 16.894 1.00 89.06 111 HIS A C 1
ATOM 858 O O . HIS A 1 111 ? -20.831 -1.293 16.281 1.00 89.06 111 HIS A O 1
ATOM 864 N N . ARG A 1 112 ? -19.436 0.277 17.057 1.00 88.19 112 ARG A N 1
ATOM 865 C CA . ARG A 1 112 ? -18.209 -0.431 16.698 1.00 88.19 112 ARG A CA 1
ATOM 866 C C . ARG A 1 112 ? -17.344 -0.538 17.937 1.00 88.19 112 ARG A C 1
ATOM 868 O O . ARG A 1 112 ? -16.804 0.464 18.392 1.00 88.19 112 ARG A O 1
ATOM 875 N N . TRP A 1 113 ? -17.159 -1.750 18.432 1.00 88.69 113 TRP A N 1
ATOM 876 C CA . TRP A 1 113 ? -16.353 -2.005 19.628 1.00 88.69 113 TRP A CA 1
ATOM 877 C C . TRP A 1 113 ? -14.893 -2.330 19.286 1.00 88.69 113 TRP A C 1
ATOM 879 O O . TRP A 1 113 ? -13.971 -1.988 20.029 1.00 88.69 113 TRP A O 1
ATOM 889 N N . ILE A 1 114 ? -14.673 -2.892 18.096 1.00 83.62 114 ILE A N 1
ATOM 890 C CA . ILE A 1 114 ? -13.356 -3.263 17.576 1.00 83.62 114 ILE A CA 1
ATOM 891 C C . ILE A 1 114 ? -12.805 -2.119 16.709 1.00 83.62 114 ILE A C 1
ATOM 893 O O . ILE A 1 114 ? -13.511 -1.638 15.820 1.00 83.62 114 ILE A O 1
ATOM 897 N N . PRO A 1 115 ? -11.564 -1.651 16.926 1.00 80.12 115 PRO A N 1
ATOM 898 C CA . PRO A 1 115 ? -10.978 -0.580 16.122 1.00 80.12 115 PRO A CA 1
ATOM 899 C C . PRO A 1 115 ? -10.914 -0.946 14.632 1.00 80.12 115 PRO A C 1
ATOM 901 O O . PRO A 1 115 ? -10.616 -2.084 14.266 1.00 80.12 115 PRO A O 1
ATOM 904 N N . LYS A 1 116 ? -11.169 0.040 13.760 1.00 74.06 116 LYS A N 1
ATOM 905 C CA . LYS A 1 116 ? -10.925 -0.103 12.320 1.00 74.06 116 LYS A CA 1
ATOM 906 C C . LYS A 1 116 ? -9.431 -0.319 12.087 1.00 74.06 116 LYS A C 1
ATOM 908 O O . LYS A 1 116 ? -8.597 0.362 12.677 1.00 74.06 116 LYS A O 1
ATOM 913 N N . GLN A 1 117 ? -9.094 -1.253 11.202 1.00 69.69 117 GLN A N 1
ATOM 914 C CA . GLN A 1 117 ? -7.747 -1.309 10.648 1.00 69.69 117 GLN A CA 1
ATOM 915 C C . GLN A 1 117 ? -7.641 -0.254 9.550 1.00 69.69 117 GLN A C 1
ATOM 917 O O . GLN A 1 117 ? -7.941 -0.521 8.387 1.00 69.69 117 GLN A O 1
ATOM 922 N N . ASP A 1 118 ? -7.278 0.965 9.936 1.00 71.81 118 ASP A N 1
ATOM 923 C CA . ASP A 1 118 ? -7.074 2.042 8.975 1.00 71.81 118 ASP A CA 1
ATOM 924 C C . ASP A 1 118 ? -5.838 1.765 8.116 1.00 71.81 118 ASP A C 1
ATOM 926 O O . ASP A 1 118 ? -4.791 1.328 8.609 1.00 71.81 118 ASP A O 1
ATOM 930 N N . LYS A 1 119 ? -5.967 2.018 6.809 1.00 80.81 119 LYS A N 1
ATOM 931 C CA . LYS A 1 119 ? -4.862 1.844 5.870 1.00 80.81 119 LYS A CA 1
ATOM 932 C C . LYS A 1 119 ? -3.818 2.932 6.121 1.00 80.81 119 LYS A C 1
ATOM 934 O O . LYS A 1 119 ? -4.106 4.116 5.954 1.00 80.81 119 LYS A O 1
ATOM 939 N N . LYS A 1 120 ? -2.604 2.549 6.516 1.00 84.75 120 LYS A N 1
ATOM 940 C CA . LYS A 1 120 ? -1.522 3.503 6.809 1.00 84.75 120 LYS A CA 1
ATOM 941 C C . LYS A 1 120 ? -0.665 3.714 5.567 1.00 84.75 120 LYS A C 1
ATOM 943 O O . LYS A 1 120 ? -0.091 2.754 5.056 1.00 84.75 120 LYS A O 1
ATOM 948 N N . LYS A 1 121 ? -0.556 4.959 5.094 1.00 87.88 121 LYS A N 1
ATOM 949 C CA . LYS A 1 121 ? 0.421 5.313 4.055 1.00 87.88 121 LYS A CA 1
ATOM 950 C C . LYS A 1 121 ? 1.820 5.279 4.663 1.00 87.88 121 LYS A C 1
ATOM 952 O O . LYS A 1 121 ? 2.051 5.898 5.697 1.00 87.88 121 LYS A O 1
ATOM 957 N N . VAL A 1 122 ? 2.731 4.545 4.039 1.00 90.88 122 VAL A N 1
ATOM 958 C CA . VAL A 1 122 ? 4.110 4.380 4.511 1.00 90.88 122 VAL A CA 1
ATOM 959 C C . VAL A 1 122 ? 5.077 4.529 3.346 1.00 90.88 122 VAL A C 1
ATOM 961 O O . VAL A 1 122 ? 4.791 4.079 2.237 1.00 90.88 122 VAL A O 1
ATOM 964 N N . ALA A 1 123 ? 6.221 5.161 3.594 1.00 89.38 123 ALA A N 1
ATOM 965 C CA . ALA A 1 123 ? 7.313 5.209 2.633 1.00 89.38 123 ALA A CA 1
ATOM 966 C C . ALA A 1 123 ? 8.125 3.908 2.715 1.00 89.38 123 ALA A C 1
ATOM 968 O O . ALA A 1 123 ? 8.489 3.462 3.803 1.00 89.38 123 ALA A O 1
ATOM 969 N N . CYS A 1 124 ? 8.413 3.302 1.565 1.00 92.38 124 CYS A N 1
ATOM 970 C CA . CYS A 1 124 ? 9.273 2.129 1.457 1.00 92.38 124 CYS A CA 1
ATOM 971 C C . CYS A 1 124 ? 10.655 2.535 0.952 1.00 92.38 124 CYS A C 1
ATOM 973 O O . CYS A 1 124 ? 10.787 3.378 0.058 1.00 92.38 124 CYS A O 1
ATOM 975 N N . ARG A 1 125 ? 11.687 1.859 1.469 1.00 93.94 125 ARG A N 1
ATOM 976 C CA . ARG A 1 125 ? 12.998 1.861 0.822 1.00 93.94 125 ARG A CA 1
ATOM 977 C C . ARG A 1 125 ? 12.846 1.266 -0.575 1.00 93.94 125 ARG A C 1
ATOM 979 O O . ARG A 1 125 ? 12.193 0.236 -0.753 1.00 93.94 125 ARG A O 1
ATOM 986 N N . HIS A 1 126 ? 13.489 1.896 -1.540 1.00 94.88 126 HIS A N 1
ATOM 987 C CA . HIS A 1 126 ? 13.600 1.399 -2.898 1.00 94.88 126 HIS A CA 1
ATOM 988 C C . HIS A 1 126 ? 15.045 1.545 -3.366 1.00 94.88 126 HIS A C 1
ATOM 990 O O . HIS A 1 126 ? 15.800 2.360 -2.840 1.00 94.88 126 HIS A O 1
ATOM 996 N N . ASP A 1 127 ? 15.423 0.702 -4.310 1.00 94.81 127 ASP A N 1
ATOM 997 C CA . ASP A 1 127 ? 16.739 0.657 -4.929 1.00 94.81 127 ASP A CA 1
ATOM 998 C C . ASP A 1 127 ? 16.548 0.450 -6.432 1.00 94.81 127 ASP A C 1
ATOM 1000 O O . ASP A 1 127 ? 15.481 0.011 -6.877 1.00 94.81 127 ASP A O 1
ATOM 1004 N N . TRP A 1 128 ? 17.552 0.784 -7.226 1.00 95.06 128 TRP A N 1
ATOM 1005 C CA . TRP A 1 128 ? 17.509 0.544 -8.654 1.00 95.06 128 TRP A CA 1
ATOM 1006 C C . TRP A 1 128 ? 18.888 0.166 -9.160 1.00 95.06 128 TRP A C 1
ATOM 1008 O O . TRP A 1 128 ? 19.909 0.716 -8.754 1.00 95.06 128 TRP A O 1
ATOM 1018 N N . HIS A 1 129 ? 18.901 -0.754 -10.110 1.00 93.31 129 HIS A N 1
ATOM 1019 C CA . HIS A 1 129 ? 20.099 -1.089 -10.851 1.00 93.31 129 HIS A CA 1
ATOM 1020 C C . HIS A 1 129 ? 19.762 -1.201 -12.329 1.00 93.31 129 HIS A C 1
ATOM 1022 O O . HIS A 1 129 ? 18.610 -1.392 -12.724 1.00 93.31 129 HIS A O 1
ATOM 1028 N N . GLN A 1 130 ? 20.780 -1.083 -13.171 1.00 92.44 130 GLN A N 1
ATOM 1029 C CA . GLN A 1 130 ? 20.619 -1.235 -14.606 1.00 92.44 130 GLN A CA 1
ATOM 1030 C C . GLN A 1 130 ? 21.462 -2.384 -15.131 1.00 92.44 130 GLN A C 1
ATOM 1032 O O . GLN A 1 130 ? 22.580 -2.637 -14.691 1.00 92.44 130 GLN A O 1
ATOM 1037 N N . THR A 1 131 ? 20.900 -3.061 -16.113 1.00 87.88 131 THR A N 1
ATOM 1038 C CA . THR A 1 131 ? 21.585 -3.972 -17.018 1.00 87.88 131 THR A CA 1
ATOM 1039 C C . THR A 1 131 ? 21.676 -3.278 -18.382 1.00 87.88 131 THR A C 1
ATOM 1041 O O . THR A 1 131 ? 21.122 -2.191 -18.573 1.00 87.88 131 THR A O 1
ATOM 1044 N N . GLY A 1 132 ? 22.363 -3.882 -19.355 1.00 84.38 132 GLY A N 1
ATOM 1045 C CA . GLY A 1 132 ? 22.580 -3.272 -20.673 1.00 84.38 132 GLY A CA 1
ATOM 1046 C C . GLY A 1 132 ? 21.307 -2.702 -21.318 1.00 84.38 132 GLY A C 1
ATOM 1047 O O . GLY A 1 132 ? 21.322 -1.562 -21.768 1.00 84.38 132 GLY A O 1
ATOM 1048 N N . ASN A 1 133 ? 20.191 -3.444 -21.291 1.00 89.38 133 ASN A N 1
ATOM 1049 C CA . ASN A 1 133 ? 18.939 -3.034 -21.948 1.00 89.38 133 ASN A CA 1
ATOM 1050 C C . ASN A 1 133 ? 17.717 -2.913 -21.015 1.00 89.38 133 ASN A C 1
ATOM 1052 O O . ASN A 1 133 ? 16.580 -2.759 -21.468 1.00 89.38 133 ASN A O 1
ATOM 1056 N N . SER A 1 134 ? 17.920 -3.018 -19.706 1.00 91.81 134 SER A N 1
ATOM 1057 C CA . SER A 1 134 ? 16.828 -2.998 -18.733 1.00 91.81 134 SER A CA 1
ATOM 1058 C C . SER A 1 134 ? 17.226 -2.258 -17.471 1.00 91.81 134 SER A C 1
ATOM 1060 O O . SER A 1 134 ? 18.380 -2.293 -17.054 1.00 91.81 134 SER A O 1
ATOM 1062 N N . VAL A 1 135 ? 16.258 -1.597 -16.857 1.00 94.25 135 VAL A N 1
ATOM 1063 C CA . VAL A 1 135 ? 16.367 -0.997 -15.530 1.00 94.25 135 VAL A CA 1
ATOM 1064 C C . VAL A 1 135 ? 15.487 -1.810 -14.601 1.00 94.25 135 VAL A C 1
ATOM 1066 O O . VAL A 1 135 ? 14.348 -2.108 -14.942 1.00 94.25 135 VAL A O 1
ATOM 1069 N N . VAL A 1 136 ? 16.004 -2.199 -13.445 1.00 95.25 136 VAL A N 1
ATOM 1070 C CA . VAL A 1 136 ? 15.242 -2.938 -12.442 1.00 95.25 136 VAL A CA 1
ATOM 1071 C C . VAL A 1 136 ? 15.086 -2.049 -11.223 1.00 95.25 136 VAL A C 1
ATOM 1073 O O . VAL A 1 136 ? 16.073 -1.668 -10.597 1.00 95.25 136 VAL A O 1
ATOM 1076 N N . VAL A 1 137 ? 13.841 -1.721 -10.896 1.00 96.25 137 VAL A N 1
ATOM 1077 C CA . VAL A 1 137 ? 13.475 -0.978 -9.690 1.00 96.25 137 VAL A CA 1
ATOM 1078 C C . VAL A 1 137 ? 13.005 -1.978 -8.646 1.00 96.25 137 VAL A C 1
ATOM 1080 O O . VAL A 1 137 ? 12.080 -2.751 -8.882 1.00 96.25 137 VAL A O 1
ATOM 1083 N N . THR A 1 138 ? 13.648 -1.976 -7.489 1.00 96.25 138 THR A N 1
ATOM 1084 C CA . THR A 1 138 ? 13.354 -2.876 -6.377 1.00 96.25 138 THR A CA 1
ATOM 1085 C C . THR A 1 138 ? 12.720 -2.091 -5.242 1.00 96.25 138 THR A C 1
ATOM 1087 O O . 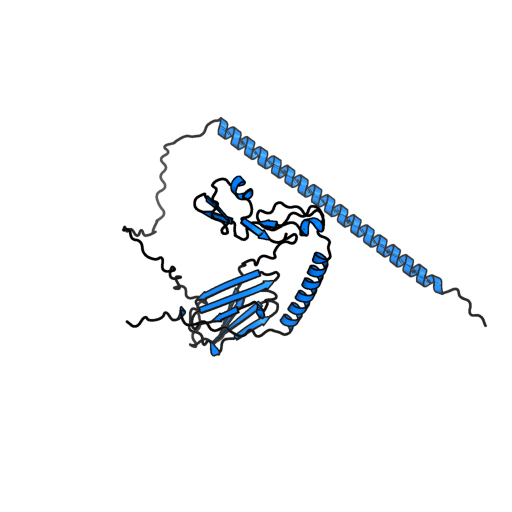THR A 1 138 ? 13.347 -1.203 -4.675 1.00 96.25 138 THR A O 1
ATOM 1090 N N . ILE A 1 139 ? 11.496 -2.439 -4.861 1.00 96.25 139 ILE A N 1
ATOM 1091 C CA . ILE A 1 139 ? 10.789 -1.843 -3.726 1.00 96.25 139 ILE A CA 1
ATOM 1092 C C . ILE A 1 139 ? 10.772 -2.857 -2.585 1.00 96.25 139 ILE A C 1
ATOM 1094 O O . ILE A 1 139 ? 10.240 -3.960 -2.720 1.00 96.25 139 ILE A O 1
ATOM 1098 N N . TYR A 1 140 ? 11.343 -2.487 -1.441 1.00 94.75 140 TYR A N 1
ATOM 1099 C CA . TYR A 1 140 ? 11.393 -3.347 -0.261 1.00 94.75 140 TYR A CA 1
ATOM 1100 C C . TYR A 1 140 ? 10.072 -3.259 0.509 1.00 94.75 140 TYR A C 1
ATOM 1102 O O . TYR A 1 140 ? 9.936 -2.513 1.480 1.00 94.75 140 TYR A O 1
ATOM 1110 N N . ALA A 1 141 ? 9.093 -4.034 0.047 1.00 93.44 141 ALA A N 1
ATOM 1111 C CA . ALA A 1 141 ? 7.813 -4.257 0.703 1.00 93.44 141 ALA A CA 1
ATOM 1112 C C . ALA A 1 141 ? 7.675 -5.753 1.013 1.00 93.44 141 ALA A C 1
ATOM 1114 O O . ALA A 1 141 ? 7.594 -6.578 0.103 1.00 93.44 141 ALA A O 1
ATOM 1115 N N . LYS A 1 142 ? 7.685 -6.104 2.303 1.00 92.06 142 LYS A N 1
ATOM 1116 C CA . LYS A 1 142 ? 7.545 -7.494 2.747 1.00 92.06 142 LYS A CA 1
ATOM 1117 C C . LYS A 1 142 ? 6.110 -7.970 2.553 1.00 92.06 142 LYS A C 1
ATOM 1119 O O . LYS A 1 142 ? 5.184 -7.265 2.943 1.00 92.06 142 LYS A O 1
ATOM 1124 N N . ASN A 1 143 ? 5.938 -9.173 2.010 1.00 92.12 143 ASN A N 1
ATOM 1125 C CA . ASN A 1 143 ? 4.643 -9.841 1.849 1.00 92.12 143 ASN A CA 1
ATOM 1126 C C . ASN A 1 143 ? 3.594 -8.946 1.162 1.00 92.12 143 ASN A C 1
ATOM 1128 O O . ASN A 1 143 ? 2.505 -8.715 1.691 1.00 92.12 143 ASN A O 1
ATOM 1132 N N . ALA A 1 144 ? 3.954 -8.385 0.006 1.00 92.88 144 ALA A N 1
ATOM 1133 C CA . ALA A 1 144 ? 3.040 -7.582 -0.797 1.00 92.88 144 ALA A CA 1
ATOM 1134 C C . ALA A 1 144 ? 1.880 -8.436 -1.335 1.00 92.88 144 ALA A C 1
ATOM 1136 O O . ALA A 1 144 ? 2.092 -9.553 -1.805 1.00 92.88 144 ALA A O 1
ATOM 1137 N N . TYR A 1 145 ? 0.662 -7.892 -1.291 1.00 92.44 145 TYR A N 1
ATOM 1138 C CA . TYR A 1 145 ? -0.538 -8.563 -1.788 1.00 92.44 145 TYR A CA 1
ATOM 1139 C C . TYR A 1 145 ? -0.726 -8.252 -3.280 1.00 92.44 145 TYR A C 1
ATOM 1141 O O . TYR A 1 145 ? -0.972 -7.086 -3.604 1.00 92.44 145 TYR A O 1
ATOM 1149 N N . PRO A 1 146 ? -0.651 -9.238 -4.190 1.00 89.75 146 PRO A N 1
ATOM 1150 C CA . PRO A 1 146 ? -0.737 -9.000 -5.633 1.00 89.75 146 PRO A CA 1
ATOM 1151 C C . PRO A 1 146 ? -2.105 -8.458 -6.066 1.00 89.75 146 PRO A C 1
ATOM 1153 O O . PRO A 1 146 ? -2.157 -7.521 -6.850 1.00 89.75 146 PRO A O 1
ATOM 1156 N N . GLU A 1 147 ? -3.196 -8.962 -5.485 1.00 89.25 147 GLU A N 1
ATOM 1157 C CA . GLU A 1 147 ? -4.572 -8.549 -5.817 1.00 89.25 147 GLU A CA 1
ATOM 1158 C C . GLU A 1 147 ? -4.906 -7.112 -5.385 1.00 89.25 147 GLU A C 1
ATOM 1160 O O . GLU A 1 147 ? -5.796 -6.465 -5.931 1.00 89.25 147 GLU A O 1
ATOM 1165 N N . LEU A 1 148 ? -4.200 -6.604 -4.371 1.00 89.00 148 LEU A N 1
ATOM 1166 C CA . LEU A 1 148 ? -4.417 -5.267 -3.807 1.00 89.00 148 LEU A CA 1
ATOM 1167 C C . LEU A 1 148 ? -3.348 -4.261 -4.247 1.00 89.00 148 LEU A C 1
ATOM 1169 O O . LEU A 1 148 ? -3.422 -3.085 -3.885 1.00 89.00 148 LEU A O 1
ATOM 1173 N N . SER A 1 149 ? -2.347 -4.720 -4.997 1.00 92.62 149 SER A N 1
ATOM 1174 C CA . SER A 1 149 ? -1.251 -3.898 -5.491 1.00 92.62 149 SER A CA 1
ATOM 1175 C C . SER A 1 149 ? -1.444 -3.621 -6.975 1.00 92.62 149 SER A C 1
ATOM 1177 O O . SER A 1 149 ? -1.695 -4.521 -7.767 1.00 92.62 149 SER A O 1
ATOM 1179 N N . CYS A 1 150 ? -1.297 -2.362 -7.363 1.00 92.31 150 CYS A N 1
ATOM 1180 C CA . CYS A 1 150 ? -1.418 -1.903 -8.734 1.00 92.31 150 CYS A CA 1
ATOM 1181 C C . CYS A 1 150 ? -0.114 -1.220 -9.141 1.00 92.31 150 CYS A C 1
ATOM 1183 O O . CYS A 1 150 ? 0.341 -0.287 -8.477 1.00 92.31 150 CYS A O 1
ATOM 1185 N N . ILE A 1 151 ? 0.505 -1.711 -10.213 1.00 94.12 151 ILE A N 1
ATOM 1186 C CA . ILE A 1 151 ? 1.719 -1.128 -10.785 1.00 94.12 151 ILE A CA 1
ATOM 1187 C C . ILE A 1 151 ? 1.405 -0.758 -12.224 1.00 94.12 151 ILE A C 1
ATOM 1189 O O . ILE A 1 151 ? 1.040 -1.604 -13.042 1.00 94.12 151 ILE A O 1
ATOM 1193 N N . GLU A 1 152 ? 1.527 0.526 -12.501 1.00 93.94 152 GLU A N 1
ATOM 1194 C CA . GLU A 1 152 ? 1.130 1.166 -13.740 1.00 93.94 152 GLU A CA 1
ATOM 1195 C C . GLU A 1 152 ? 2.350 1.833 -14.357 1.00 93.94 152 GLU A C 1
ATOM 1197 O O . GLU A 1 152 ? 3.125 2.499 -13.674 1.00 93.94 152 GLU A O 1
ATOM 1202 N N . VAL A 1 153 ? 2.552 1.629 -15.654 1.00 93.25 153 VAL A N 1
ATOM 1203 C CA . VAL A 1 153 ? 3.678 2.218 -16.376 1.00 93.25 153 VAL A CA 1
ATOM 1204 C C . VAL A 1 153 ? 3.219 2.905 -17.642 1.00 93.25 153 VAL A C 1
ATOM 1206 O O . VAL A 1 153 ? 2.351 2.425 -18.369 1.00 93.25 153 VAL A O 1
ATOM 1209 N N . ASN A 1 154 ? 3.875 4.012 -17.922 1.00 90.31 154 ASN A N 1
ATOM 1210 C CA . ASN A 1 154 ? 3.852 4.717 -19.183 1.00 90.31 154 ASN A CA 1
ATOM 1211 C C . ASN A 1 154 ? 5.281 4.705 -19.775 1.00 90.31 154 ASN A C 1
ATOM 1213 O O . ASN A 1 154 ? 6.190 4.098 -19.211 1.00 90.31 154 ASN A O 1
ATOM 1217 N N . ARG A 1 155 ? 5.516 5.360 -20.911 1.00 87.75 155 ARG A N 1
ATOM 1218 C CA . ARG A 1 155 ? 6.831 5.487 -21.551 1.00 87.75 155 ARG A CA 1
ATOM 1219 C C . ARG A 1 155 ? 7.873 6.177 -20.680 1.00 87.75 155 ARG A C 1
ATOM 1221 O O . ARG A 1 155 ? 9.051 5.881 -20.835 1.00 87.75 155 ARG A O 1
ATOM 1228 N N . THR A 1 156 ? 7.456 7.082 -19.799 1.00 87.56 156 THR A N 1
ATOM 1229 C CA . THR A 1 156 ? 8.355 7.907 -18.974 1.00 87.56 156 THR A CA 1
ATOM 1230 C C . THR A 1 156 ? 7.960 7.943 -17.498 1.00 87.56 156 THR A C 1
ATOM 1232 O O . THR A 1 156 ? 8.654 8.563 -16.704 1.00 87.56 156 THR A O 1
ATOM 1235 N N . VAL A 1 157 ? 6.873 7.278 -17.092 1.00 91.38 157 VAL A N 1
ATOM 1236 C CA . VAL A 1 157 ? 6.376 7.315 -15.706 1.00 91.38 157 VAL A CA 1
ATOM 1237 C C . VAL A 1 157 ? 6.097 5.904 -15.206 1.00 91.38 157 VAL A C 1
ATOM 1239 O O . VAL A 1 157 ? 5.483 5.103 -15.907 1.00 91.38 157 VAL A O 1
ATOM 1242 N N . LEU A 1 158 ? 6.531 5.606 -13.984 1.00 93.00 158 LEU A N 1
ATOM 1243 C CA . LEU A 1 158 ? 6.193 4.392 -13.245 1.00 93.00 158 LEU A CA 1
ATOM 1244 C C . LEU A 1 158 ? 5.407 4.784 -11.991 1.00 93.00 158 LEU A C 1
ATOM 1246 O O . LEU A 1 158 ? 5.950 5.413 -11.088 1.00 93.00 158 LEU A O 1
ATOM 1250 N N . SER A 1 159 ? 4.144 4.382 -11.919 1.00 93.88 159 SER A N 1
ATOM 1251 C CA . SER A 1 159 ? 3.277 4.556 -10.758 1.00 93.88 159 SER A CA 1
ATOM 1252 C C . SER A 1 159 ? 3.149 3.241 -9.993 1.00 93.88 159 SER A C 1
ATOM 1254 O O . SER A 1 159 ? 2.748 2.207 -10.530 1.00 93.88 159 SER A O 1
ATOM 1256 N N . CYS A 1 160 ? 3.513 3.273 -8.715 1.00 94.00 160 CYS A N 1
ATOM 1257 C CA . CYS A 1 160 ? 3.515 2.119 -7.830 1.00 94.00 160 CYS A CA 1
ATOM 1258 C C . CYS A 1 160 ? 2.534 2.344 -6.684 1.00 94.00 160 CYS A C 1
ATOM 1260 O O . CYS A 1 160 ? 2.764 3.203 -5.831 1.00 94.00 160 CYS A O 1
ATOM 1262 N N . GLN A 1 161 ? 1.494 1.517 -6.611 1.00 94.38 161 GLN A N 1
ATOM 1263 C CA . GLN A 1 161 ? 0.603 1.409 -5.463 1.00 94.38 161 GLN A CA 1
ATOM 1264 C C . GLN A 1 161 ? 0.672 -0.013 -4.905 1.00 94.38 161 GLN A C 1
ATOM 1266 O O . GLN A 1 161 ? 0.053 -0.928 -5.434 1.00 94.38 161 GLN A O 1
ATOM 1271 N N . ILE A 1 162 ? 1.421 -0.218 -3.825 1.00 93.88 162 ILE A N 1
ATOM 1272 C CA . ILE A 1 162 ? 1.666 -1.547 -3.254 1.00 93.88 162 ILE A CA 1
ATOM 1273 C C . ILE A 1 162 ? 1.024 -1.622 -1.875 1.00 93.88 162 ILE A C 1
ATOM 1275 O O . ILE A 1 162 ? 1.358 -0.834 -0.988 1.00 93.88 162 ILE A O 1
ATOM 1279 N N . GLN A 1 163 ? 0.119 -2.581 -1.684 1.00 93.62 163 GLN A N 1
ATOM 1280 C CA . GLN A 1 163 ? -0.435 -2.891 -0.371 1.00 93.62 163 GLN A CA 1
ATOM 1281 C C . GLN A 1 163 ? 0.316 -4.081 0.228 1.00 93.62 163 GLN A C 1
ATOM 1283 O O . GLN A 1 163 ? 0.453 -5.133 -0.394 1.00 93.62 163 GLN A O 1
ATOM 1288 N N . PHE A 1 164 ? 0.798 -3.915 1.453 1.00 91.31 164 PHE A N 1
ATOM 1289 C CA . PHE A 1 164 ? 1.560 -4.927 2.178 1.00 91.31 164 PHE A CA 1
ATOM 1290 C C . PHE A 1 164 ? 1.157 -4.935 3.658 1.00 91.31 164 PHE A C 1
ATOM 1292 O O . PHE A 1 164 ? 0.342 -4.110 4.064 1.00 91.31 164 PHE A O 1
ATOM 1299 N N . GLU A 1 165 ? 1.652 -5.914 4.425 1.00 83.06 165 GLU A N 1
ATOM 1300 C CA . GLU A 1 165 ? 1.497 -6.094 5.887 1.00 83.06 165 GLU A CA 1
ATOM 1301 C C . GLU A 1 165 ? 0.470 -5.190 6.605 1.00 83.06 165 GLU A C 1
ATOM 1303 O O . GLU A 1 165 ? 0.672 -3.981 6.743 1.00 83.06 165 GLU A O 1
ATOM 1308 N N . ASN A 1 166 ? -0.579 -5.780 7.190 1.00 77.25 166 ASN A N 1
ATOM 1309 C CA . ASN A 1 166 ? -1.492 -5.077 8.107 1.00 77.25 166 ASN A CA 1
ATOM 1310 C C . ASN A 1 166 ? -2.098 -3.785 7.515 1.00 77.25 166 ASN A C 1
ATOM 1312 O O . ASN A 1 166 ? -2.236 -2.784 8.218 1.00 77.25 166 ASN A O 1
ATOM 1316 N N . ASN A 1 167 ? -2.470 -3.811 6.229 1.00 82.00 167 ASN A N 1
ATOM 1317 C CA . ASN A 1 167 ? -3.083 -2.688 5.506 1.00 82.00 167 ASN A CA 1
ATOM 1318 C C . ASN A 1 167 ? -2.172 -1.463 5.291 1.00 82.00 167 ASN A C 1
ATOM 1320 O O . ASN A 1 167 ? -2.665 -0.349 5.092 1.00 82.00 167 ASN A O 1
ATOM 1324 N N . LYS A 1 168 ? -0.849 -1.640 5.289 1.00 90.19 168 LYS A N 1
ATOM 1325 C CA . LYS A 1 168 ? 0.082 -0.589 4.862 1.00 90.19 168 LYS A CA 1
ATOM 1326 C C . LYS A 1 168 ? -0.013 -0.382 3.349 1.00 90.19 168 LYS A C 1
ATOM 1328 O O . LYS A 1 168 ? -0.082 -1.347 2.591 1.00 90.19 168 LYS A O 1
ATOM 1333 N N . ILE A 1 169 ? 0.005 0.875 2.909 1.00 92.94 169 ILE A N 1
ATOM 1334 C CA . ILE A 1 169 ? 0.026 1.243 1.489 1.00 92.94 169 ILE A CA 1
ATOM 1335 C C . ILE A 1 169 ? 1.275 2.065 1.199 1.00 92.94 169 ILE A C 1
ATOM 1337 O O . ILE A 1 169 ? 1.498 3.107 1.815 1.00 92.94 169 ILE A O 1
ATOM 1341 N N . PHE A 1 170 ? 2.037 1.638 0.203 1.00 93.50 170 PHE A N 1
ATOM 1342 C CA . PHE A 1 170 ? 3.055 2.444 -0.451 1.00 93.50 170 PHE A CA 1
ATOM 1343 C C . PHE A 1 170 ? 2.479 3.010 -1.749 1.00 93.50 170 PHE A C 1
ATOM 1345 O O . PHE A 1 170 ? 2.040 2.240 -2.600 1.00 93.50 170 PHE A O 1
ATOM 1352 N N . LYS A 1 171 ? 2.460 4.339 -1.899 1.00 93.88 171 LYS A N 1
ATOM 1353 C CA . LYS A 1 171 ? 2.118 5.014 -3.159 1.00 93.88 171 LYS A CA 1
ATOM 1354 C C . LYS A 1 171 ? 3.274 5.926 -3.553 1.00 93.88 171 LYS A C 1
ATOM 1356 O O . LYS A 1 171 ? 3.639 6.798 -2.766 1.00 93.88 171 LYS A O 1
ATOM 1361 N N . ARG A 1 172 ? 3.833 5.732 -4.745 1.00 92.00 172 ARG A N 1
ATOM 1362 C CA . ARG A 1 172 ? 4.912 6.566 -5.288 1.00 92.00 172 ARG A CA 1
ATOM 1363 C C . ARG A 1 172 ? 4.889 6.541 -6.810 1.00 92.00 172 ARG A C 1
ATOM 1365 O O . ARG A 1 172 ? 4.670 5.490 -7.402 1.00 92.00 172 ARG A O 1
ATOM 1372 N N . GLU A 1 173 ? 5.173 7.688 -7.404 1.00 92.62 173 GLU A N 1
ATOM 1373 C CA . GLU A 1 173 ? 5.355 7.866 -8.842 1.00 92.62 173 GLU A CA 1
ATOM 1374 C C . GLU A 1 173 ? 6.821 8.217 -9.119 1.00 92.62 173 GLU A C 1
ATOM 1376 O O . GLU A 1 173 ? 7.403 9.050 -8.420 1.00 92.62 173 GLU A O 1
ATOM 1381 N N . PHE A 1 174 ? 7.414 7.554 -10.109 1.00 91.12 174 PHE A N 1
ATOM 1382 C CA . PHE A 1 174 ? 8.789 7.732 -10.564 1.00 91.12 174 PHE A CA 1
ATOM 1383 C C . PHE A 1 174 ? 8.767 8.305 -11.982 1.00 91.12 174 PHE A C 1
ATOM 1385 O O . PHE A 1 174 ? 8.267 7.654 -12.902 1.00 91.12 174 PHE A O 1
ATOM 1392 N N . HIS A 1 175 ? 9.328 9.499 -12.162 1.00 91.12 175 HIS A N 1
ATOM 1393 C CA . HIS A 1 175 ? 9.479 10.138 -13.471 1.00 91.12 175 HIS A CA 1
ATOM 1394 C C . HIS A 1 175 ? 10.810 9.715 -14.068 1.00 91.12 175 HIS A C 1
ATOM 1396 O O . HIS A 1 175 ? 11.852 10.233 -13.688 1.00 91.12 175 HIS A O 1
ATOM 1402 N N . LEU A 1 176 ? 10.773 8.714 -14.938 1.00 91.12 176 LEU A N 1
ATOM 1403 C CA . LEU A 1 176 ? 11.944 8.034 -15.468 1.00 91.12 176 LEU A CA 1
ATOM 1404 C C . LEU A 1 176 ? 12.797 8.975 -16.324 1.00 91.12 176 LEU A C 1
ATOM 1406 O O . LEU A 1 176 ? 12.273 9.735 -17.133 1.00 91.12 176 LEU A O 1
ATOM 1410 N N . TRP A 1 177 ? 14.120 8.860 -16.192 1.00 88.19 177 TRP A N 1
ATOM 1411 C CA . TRP A 1 177 ? 15.080 9.638 -16.982 1.00 88.19 177 TRP A CA 1
ATOM 1412 C C . TRP A 1 177 ? 15.020 9.332 -18.488 1.00 88.19 177 TRP A C 1
ATOM 1414 O O . TRP A 1 177 ? 15.305 10.191 -19.316 1.00 88.19 177 TRP A O 1
ATOM 1424 N N . GLY A 1 178 ? 14.672 8.095 -18.854 1.00 86.56 178 GLY A N 1
ATOM 1425 C CA . GLY A 1 178 ? 14.625 7.649 -20.243 1.00 86.56 178 GLY A CA 1
ATOM 1426 C C . GLY A 1 178 ? 13.306 6.986 -20.620 1.00 86.56 178 GLY A C 1
ATOM 1427 O O . GLY A 1 178 ? 12.479 6.643 -19.774 1.00 86.56 178 GLY A O 1
ATOM 1428 N N . VAL A 1 179 ? 13.147 6.759 -21.922 1.00 88.94 179 VAL A N 1
ATOM 1429 C CA . VAL A 1 179 ? 11.960 6.118 -22.491 1.00 88.94 179 VAL A CA 1
ATOM 1430 C C . VAL A 1 179 ? 12.034 4.601 -22.315 1.00 88.94 179 VAL A C 1
ATOM 1432 O O . VAL A 1 179 ? 13.067 3.974 -22.574 1.00 88.94 179 VAL A O 1
ATOM 1435 N N . ILE A 1 180 ? 10.921 3.995 -21.902 1.00 91.50 180 ILE A N 1
ATOM 1436 C CA . ILE A 1 180 ? 10.785 2.548 -21.719 1.00 91.50 180 ILE A CA 1
ATOM 1437 C C . ILE A 1 180 ? 9.773 1.925 -22.684 1.00 91.50 180 ILE A C 1
ATOM 1439 O O . ILE A 1 180 ? 8.804 2.549 -23.118 1.00 91.50 180 ILE A O 1
ATOM 1443 N N . ASN A 1 181 ? 9.982 0.649 -23.005 1.00 90.69 181 ASN A N 1
ATOM 1444 C CA . ASN A 1 181 ? 9.061 -0.150 -23.802 1.00 90.69 181 ASN A CA 1
ATOM 1445 C C . ASN A 1 181 ? 8.087 -0.917 -22.899 1.00 90.69 181 ASN A C 1
ATOM 1447 O O . ASN A 1 181 ? 8.382 -2.026 -22.450 1.00 90.69 181 ASN A O 1
ATOM 1451 N N . VAL A 1 182 ? 6.900 -0.338 -22.703 1.00 89.12 182 VAL A N 1
ATOM 1452 C CA . VAL A 1 182 ? 5.812 -0.848 -21.847 1.00 89.12 182 VAL A CA 1
ATOM 1453 C C . VAL A 1 182 ? 5.517 -2.339 -22.059 1.00 89.12 182 VAL A C 1
ATOM 1455 O O . VAL A 1 182 ? 5.327 -3.076 -21.096 1.00 89.12 182 VAL A O 1
ATOM 1458 N N . LYS A 1 183 ? 5.537 -2.823 -23.309 1.00 89.50 183 LYS A N 1
ATOM 1459 C CA . LYS A 1 183 ? 5.174 -4.213 -23.647 1.00 89.50 183 LYS A CA 1
ATOM 1460 C C . LYS A 1 183 ? 6.171 -5.250 -23.129 1.00 89.50 183 LYS A C 1
ATOM 1462 O O . LYS A 1 183 ? 5.818 -6.416 -22.989 1.00 89.50 183 LYS A O 1
ATOM 1467 N N . LYS A 1 184 ? 7.424 -4.846 -22.910 1.00 90.12 184 LYS A N 1
ATOM 1468 C CA . LYS A 1 184 ? 8.511 -5.718 -22.443 1.00 90.12 184 LYS A CA 1
ATOM 1469 C C . LYS A 1 184 ? 8.799 -5.547 -20.950 1.00 90.12 184 LYS A C 1
ATOM 1471 O O . LYS A 1 184 ? 9.719 -6.182 -20.441 1.00 90.12 184 LYS A O 1
ATOM 1476 N N . CYS A 1 185 ? 8.045 -4.695 -20.260 1.00 92.69 185 CYS A N 1
ATOM 1477 C CA . CYS A 1 185 ? 8.168 -4.516 -18.822 1.00 92.69 185 CYS A CA 1
ATOM 1478 C C . CYS A 1 185 ? 7.469 -5.660 -18.077 1.00 92.69 185 CYS A C 1
ATOM 1480 O O . CYS A 1 185 ? 6.448 -6.184 -18.522 1.00 92.69 185 CYS A O 1
ATOM 1482 N N . SER A 1 186 ? 8.007 -6.049 -16.924 1.00 94.00 186 SER A N 1
ATOM 1483 C CA . SER A 1 186 ? 7.407 -7.086 -16.083 1.00 94.00 186 SER A CA 1
ATOM 1484 C C . SER A 1 186 ? 7.614 -6.807 -14.605 1.00 94.00 186 SER A C 1
ATOM 1486 O O . SER A 1 186 ? 8.641 -6.258 -14.214 1.00 94.00 186 SER A O 1
ATOM 1488 N N . VAL A 1 187 ? 6.667 -7.255 -13.788 1.00 95.94 187 VAL A N 1
ATOM 1489 C CA . VAL A 1 187 ? 6.727 -7.158 -12.330 1.00 95.94 187 VAL A CA 1
ATOM 1490 C C . VAL A 1 187 ? 6.900 -8.553 -11.750 1.00 95.94 187 VAL A C 1
ATOM 1492 O O . VAL A 1 187 ? 6.132 -9.449 -12.088 1.00 95.94 187 VAL A O 1
ATOM 1495 N N . ASN A 1 188 ? 7.863 -8.718 -10.851 1.00 95.19 188 ASN A N 1
ATOM 1496 C CA . ASN A 1 188 ? 8.069 -9.921 -10.059 1.00 95.19 188 ASN A CA 1
ATOM 1497 C C . ASN A 1 188 ? 7.860 -9.590 -8.578 1.00 95.19 188 ASN A C 1
ATOM 1499 O O . ASN A 1 188 ? 8.453 -8.653 -8.047 1.00 95.19 188 ASN A O 1
ATOM 1503 N N . MET A 1 189 ? 7.026 -10.366 -7.898 1.00 95.50 189 MET A N 1
ATOM 1504 C CA . MET A 1 189 ? 6.762 -10.216 -6.471 1.00 95.50 189 MET A CA 1
ATOM 1505 C C . MET A 1 189 ? 7.324 -11.413 -5.712 1.00 95.50 189 MET A C 1
ATOM 1507 O O . MET A 1 189 ? 6.978 -12.561 -5.999 1.00 95.50 189 MET A O 1
ATOM 1511 N N . VAL A 1 190 ? 8.180 -11.130 -4.731 1.00 95.38 190 VAL A N 1
ATOM 1512 C CA . VAL A 1 190 ? 8.775 -12.117 -3.823 1.00 95.38 190 VAL A CA 1
ATOM 1513 C C . VAL A 1 190 ? 8.491 -11.720 -2.364 1.00 95.38 190 VAL A C 1
ATOM 1515 O O . VAL A 1 190 ? 8.141 -10.569 -2.104 1.00 95.38 190 VAL A O 1
ATOM 1518 N N . PRO A 1 191 ? 8.649 -12.622 -1.374 1.00 94.12 191 PRO A N 1
ATOM 1519 C CA . PRO A 1 191 ? 8.318 -12.323 0.027 1.00 94.12 191 PRO A CA 1
ATOM 1520 C C . PRO A 1 191 ? 9.017 -11.091 0.610 1.00 94.12 191 PRO A C 1
ATOM 1522 O O . PRO A 1 191 ? 8.466 -10.413 1.471 1.00 94.12 191 PRO A O 1
ATOM 1525 N N . SER A 1 192 ? 10.237 -10.794 0.163 1.00 93.38 192 SER A N 1
ATOM 1526 C CA . SER A 1 192 ? 11.055 -9.713 0.718 1.00 93.38 192 SER A CA 1
ATOM 1527 C C . SER A 1 192 ? 10.929 -8.378 -0.018 1.00 93.38 192 SER A C 1
ATOM 1529 O O . SER A 1 192 ? 11.295 -7.350 0.556 1.00 93.38 192 SER A O 1
ATOM 1531 N N . LYS A 1 193 ? 10.482 -8.382 -1.280 1.00 94.81 193 LYS A N 1
ATOM 1532 C CA . LYS A 1 193 ? 10.557 -7.225 -2.181 1.00 94.81 193 LYS A CA 1
ATOM 1533 C C . LYS A 1 193 ? 9.699 -7.404 -3.438 1.00 94.81 193 LYS A C 1
ATOM 1535 O O . LYS A 1 193 ? 9.344 -8.514 -3.825 1.00 94.81 193 LYS A O 1
ATOM 1540 N N . VAL A 1 194 ? 9.425 -6.293 -4.106 1.00 96.19 194 VAL A N 1
ATOM 1541 C CA . VAL A 1 194 ? 8.786 -6.234 -5.423 1.00 96.19 194 VAL A CA 1
ATOM 1542 C C . VAL A 1 194 ? 9.808 -5.698 -6.417 1.00 96.19 194 VAL A C 1
ATOM 1544 O O . VAL A 1 194 ? 10.353 -4.616 -6.217 1.00 96.19 194 VAL A O 1
ATOM 1547 N N . GLU A 1 195 ? 10.088 -6.455 -7.469 1.00 96.00 195 GLU A N 1
ATOM 1548 C CA . GLU A 1 195 ? 11.043 -6.104 -8.518 1.00 96.00 195 GLU A CA 1
ATOM 1549 C C . GLU A 1 195 ? 10.294 -5.752 -9.800 1.00 96.00 195 GLU A C 1
ATOM 1551 O O . GLU A 1 195 ? 9.499 -6.532 -10.320 1.00 96.00 195 GLU A O 1
ATOM 1556 N N . ILE A 1 196 ? 10.559 -4.569 -10.332 1.00 96.12 196 ILE A N 1
ATOM 1557 C CA . ILE A 1 196 ? 9.927 -4.042 -11.533 1.00 96.12 196 ILE A CA 1
ATOM 1558 C C . ILE A 1 196 ? 11.020 -3.932 -12.586 1.00 96.12 196 ILE A C 1
ATOM 1560 O O . ILE A 1 196 ? 11.900 -3.080 -12.500 1.00 96.12 196 ILE A O 1
ATOM 1564 N N . SER A 1 197 ? 10.992 -4.826 -13.569 1.00 94.81 197 SER A N 1
ATOM 1565 C CA . SER A 1 197 ? 11.917 -4.811 -14.699 1.00 94.81 197 SER A CA 1
ATOM 1566 C C . SER A 1 197 ? 11.334 -3.968 -15.827 1.00 94.81 197 SER A C 1
ATOM 1568 O O . SER A 1 197 ? 10.341 -4.342 -16.448 1.00 94.81 197 SER A O 1
ATOM 1570 N N . LEU A 1 198 ? 11.969 -2.834 -16.095 1.00 93.94 198 LEU A N 1
ATOM 1571 C CA . LEU A 1 198 ? 11.644 -1.904 -17.164 1.00 93.94 198 LEU A CA 1
ATOM 1572 C C . LEU A 1 198 ? 12.604 -2.122 -18.336 1.00 93.94 198 LEU A C 1
ATOM 1574 O O . LEU A 1 198 ? 13.822 -2.116 -18.162 1.00 93.94 198 LEU A O 1
ATOM 1578 N N . CYS A 1 199 ? 12.079 -2.312 -19.544 1.00 92.81 199 CYS A N 1
ATOM 1579 C CA . CYS A 1 199 ? 12.910 -2.446 -20.740 1.00 92.81 199 CYS A CA 1
ATOM 1580 C C . CYS A 1 199 ? 13.178 -1.061 -21.330 1.00 92.81 199 CYS A C 1
ATOM 1582 O O . CYS A 1 199 ? 12.229 -0.343 -21.640 1.00 92.81 199 CYS A O 1
ATOM 1584 N N . LYS A 1 200 ? 14.450 -0.690 -21.503 1.00 92.12 200 LYS A N 1
ATOM 1585 C CA . LYS A 1 200 ? 14.817 0.587 -22.125 1.00 92.12 200 LYS A CA 1
ATOM 1586 C C . LYS A 1 200 ? 14.418 0.573 -23.604 1.00 92.12 200 LYS A C 1
ATOM 1588 O O . LYS A 1 200 ? 14.535 -0.462 -24.263 1.00 92.12 200 LYS A O 1
ATOM 1593 N N . ALA A 1 201 ? 13.919 1.696 -24.114 1.00 88.25 201 ALA A N 1
ATOM 1594 C CA . ALA A 1 201 ? 13.680 1.864 -25.546 1.00 88.25 201 ALA A CA 1
ATOM 1595 C C . ALA A 1 201 ? 15.004 2.071 -26.297 1.00 88.25 201 ALA A C 1
ATOM 1597 O O . ALA A 1 201 ? 15.236 1.417 -27.311 1.00 88.25 201 ALA A O 1
ATOM 1598 N N . ASP A 1 202 ? 15.886 2.894 -25.728 1.00 84.31 202 ASP A N 1
ATOM 1599 C CA . ASP A 1 202 ? 17.217 3.183 -26.254 1.00 84.31 202 ASP A CA 1
ATOM 1600 C C . ASP A 1 202 ? 18.296 2.512 -25.401 1.00 84.31 202 ASP A C 1
ATOM 1602 O O . ASP A 1 202 ? 18.214 2.487 -24.168 1.00 84.31 202 ASP A O 1
ATOM 1606 N N . GLN A 1 203 ? 19.346 1.996 -26.041 1.00 78.81 203 GLN A N 1
ATOM 1607 C CA . GLN A 1 203 ? 20.442 1.280 -25.377 1.00 78.81 203 GLN A CA 1
ATOM 1608 C C . GLN A 1 203 ? 21.437 2.239 -24.690 1.00 78.81 203 GLN A C 1
ATOM 1610 O O . GLN A 1 203 ? 22.652 2.117 -24.823 1.00 78.81 203 GLN A O 1
ATOM 1615 N N . VAL A 1 204 ? 20.908 3.224 -23.962 1.00 82.31 204 VAL A N 1
ATOM 1616 C CA . VAL A 1 204 ? 21.662 4.264 -23.257 1.00 82.31 204 VAL A CA 1
ATOM 1617 C C . VAL A 1 204 ? 21.771 3.909 -21.772 1.00 82.31 204 VAL A C 1
ATOM 1619 O O . VAL A 1 204 ? 20.822 3.429 -21.137 1.00 82.31 204 VAL A O 1
ATOM 1622 N N . ALA A 1 205 ? 22.951 4.124 -21.191 1.00 83.50 205 ALA A N 1
ATOM 1623 C CA . ALA A 1 205 ? 23.157 3.993 -19.753 1.00 83.50 205 ALA A CA 1
ATOM 1624 C C . ALA A 1 205 ? 22.495 5.170 -19.024 1.00 83.50 205 ALA A C 1
ATOM 1626 O O . ALA A 1 205 ? 22.707 6.326 -19.376 1.00 83.50 205 ALA A O 1
ATOM 1627 N N . TRP A 1 206 ? 21.682 4.877 -18.013 1.00 87.44 206 TRP A N 1
ATOM 1628 C CA . TRP A 1 206 ? 21.000 5.905 -17.232 1.00 87.44 206 TRP A CA 1
ATOM 1629 C C . TRP A 1 206 ? 21.925 6.361 -16.107 1.00 87.44 206 TRP A C 1
ATOM 1631 O O . TRP A 1 206 ? 22.381 5.532 -15.320 1.00 87.44 206 TRP A O 1
ATOM 1641 N N . GLY A 1 207 ? 22.215 7.661 -16.027 1.00 84.12 207 GLY A N 1
ATOM 1642 C CA . GLY A 1 207 ? 22.996 8.227 -14.919 1.00 84.12 207 GLY A CA 1
ATOM 1643 C C . GLY A 1 207 ? 22.187 8.349 -13.622 1.00 84.12 207 GLY A C 1
ATOM 1644 O O . GLY A 1 207 ? 22.750 8.306 -12.531 1.00 84.12 207 GLY A O 1
ATOM 1645 N N . LYS A 1 208 ? 20.861 8.475 -13.740 1.00 88.75 208 LYS A N 1
ATOM 1646 C CA . LYS A 1 208 ? 19.891 8.558 -12.641 1.00 88.75 208 LYS A CA 1
ATOM 1647 C C . LYS A 1 208 ? 18.620 7.796 -13.024 1.00 88.75 208 LYS A C 1
ATOM 1649 O O . LYS A 1 208 ? 18.342 7.631 -14.209 1.00 88.75 208 LYS A O 1
ATOM 1654 N N . LEU A 1 209 ? 17.859 7.339 -12.028 1.00 87.69 209 LEU A N 1
ATOM 1655 C CA . LEU A 1 209 ? 16.548 6.726 -12.264 1.00 87.69 209 LEU A CA 1
ATOM 1656 C C . LEU A 1 209 ? 15.508 7.778 -12.654 1.00 87.69 209 LEU A C 1
ATOM 1658 O O . LEU A 1 209 ? 14.771 7.571 -13.615 1.00 87.69 209 LEU A O 1
ATOM 1662 N N . GLU A 1 210 ? 15.460 8.875 -11.894 1.00 87.56 210 GLU A N 1
ATOM 1663 C CA . GLU A 1 210 ? 14.492 9.956 -12.075 1.00 87.56 210 GLU A CA 1
ATOM 1664 C C . GLU A 1 210 ? 15.104 11.144 -12.836 1.00 87.56 210 GLU A C 1
ATOM 1666 O O . GLU A 1 210 ? 16.290 11.449 -12.658 1.00 87.56 210 GLU A O 1
ATOM 1671 N N . ASP A 1 211 ? 14.306 11.806 -13.679 1.00 78.25 211 ASP A N 1
ATOM 1672 C CA . ASP A 1 211 ? 14.706 13.031 -14.381 1.00 78.25 211 ASP A CA 1
ATOM 1673 C C . ASP A 1 211 ? 14.846 14.205 -13.383 1.00 78.25 211 ASP A C 1
ATOM 1675 O O . ASP A 1 211 ? 13.852 14.608 -12.771 1.00 78.25 211 ASP A O 1
ATOM 1679 N N . PRO A 1 212 ? 16.051 14.791 -13.212 1.00 65.38 212 PRO A N 1
ATOM 1680 C CA . PRO A 1 212 ? 16.272 15.942 -12.334 1.00 65.38 212 PRO A CA 1
ATOM 1681 C C . PRO A 1 212 ? 15.461 17.190 -12.700 1.00 65.38 212 PRO A C 1
ATOM 1683 O O . PRO A 1 212 ? 15.290 18.064 -11.855 1.00 65.38 212 PRO A O 1
ATOM 1686 N N . ASN A 1 213 ? 14.999 17.298 -13.948 1.00 60.97 213 ASN A N 1
ATOM 1687 C CA . ASN A 1 213 ? 14.266 18.456 -14.453 1.00 60.97 213 ASN A CA 1
ATOM 1688 C C . ASN A 1 213 ? 12.744 18.308 -14.344 1.00 60.97 213 ASN A C 1
ATOM 1690 O O . ASN A 1 213 ? 12.015 19.210 -14.764 1.00 60.97 213 ASN A O 1
ATOM 1694 N N . TYR A 1 214 ? 12.241 17.204 -13.784 1.00 62.50 214 TYR A N 1
ATOM 1695 C CA . TYR A 1 214 ? 10.810 17.054 -13.559 1.00 62.50 214 TYR A CA 1
ATOM 1696 C C . TYR A 1 214 ? 10.343 17.982 -12.426 1.00 62.50 214 TYR A C 1
ATOM 1698 O O . TYR A 1 214 ? 10.523 17.696 -11.242 1.00 62.50 214 TYR A O 1
ATOM 1706 N N . LYS A 1 215 ? 9.718 19.105 -12.795 1.00 52.53 215 LYS A N 1
ATOM 1707 C CA . LYS A 1 215 ? 8.902 19.914 -11.885 1.00 52.53 215 LYS A CA 1
ATOM 1708 C C . LYS A 1 215 ? 7.459 19.404 -11.973 1.00 52.53 215 LYS A C 1
ATOM 1710 O O . LYS A 1 215 ? 6.929 19.406 -13.085 1.00 52.53 215 LYS A O 1
ATOM 1715 N N . PRO A 1 216 ? 6.820 18.975 -10.866 1.00 52.25 216 PRO A N 1
ATOM 1716 C CA . PRO A 1 216 ? 5.388 18.708 -10.882 1.00 52.25 216 PRO A CA 1
ATOM 1717 C C . PRO A 1 216 ? 4.677 19.999 -11.298 1.00 52.25 216 PRO A C 1
ATOM 1719 O O . PRO A 1 216 ? 4.860 21.040 -10.666 1.00 52.25 216 PRO A O 1
ATOM 1722 N N . GLU A 1 217 ? 3.949 19.948 -12.410 1.00 54.00 217 GLU A N 1
ATOM 1723 C CA . GLU A 1 217 ? 3.138 21.072 -12.871 1.00 54.00 217 GLU A CA 1
ATOM 1724 C C . GLU A 1 217 ? 2.060 21.325 -11.801 1.00 54.00 217 GLU A C 1
ATOM 1726 O O . GLU A 1 217 ? 1.400 20.366 -11.388 1.00 54.00 217 GLU A O 1
ATOM 1731 N N . PRO A 1 218 ? 1.931 22.553 -11.264 1.00 47.25 218 PRO A N 1
ATOM 1732 C CA . PRO A 1 218 ? 0.875 22.851 -10.308 1.00 47.25 218 PRO A CA 1
ATOM 1733 C C . PRO A 1 218 ? -0.474 22.586 -10.981 1.00 47.25 218 PRO A C 1
ATOM 1735 O O . PRO A 1 218 ? -0.681 22.987 -12.126 1.00 47.25 218 PRO A O 1
ATOM 1738 N N . GLU A 1 219 ? -1.370 21.882 -10.282 1.00 45.38 219 GLU A N 1
ATOM 1739 C CA . GLU A 1 219 ? -2.745 21.685 -10.748 1.00 45.38 219 GLU A CA 1
ATOM 1740 C C . GLU A 1 219 ? -3.342 23.048 -11.145 1.00 45.38 219 GLU A C 1
ATOM 1742 O O . GLU A 1 219 ? -3.087 24.035 -10.444 1.00 45.38 219 GLU A O 1
ATOM 1747 N N . PRO A 1 220 ? -4.088 23.142 -12.263 1.00 42.19 220 PRO A N 1
ATOM 1748 C CA . PRO A 1 220 ? -4.622 24.410 -12.732 1.00 42.19 220 PRO A CA 1
ATOM 1749 C C . PRO A 1 220 ? -5.597 24.959 -11.690 1.00 42.19 220 PRO A C 1
ATOM 1751 O O . PRO A 1 220 ? -6.739 24.516 -11.578 1.00 42.19 220 PRO A O 1
ATOM 1754 N N . VAL A 1 221 ? -5.121 25.927 -10.913 1.00 47.28 221 VAL A N 1
ATOM 1755 C CA . VAL A 1 221 ? -5.968 26.828 -10.146 1.00 47.28 221 VAL A CA 1
ATOM 1756 C C . VAL A 1 221 ? -6.713 27.696 -11.148 1.00 47.28 221 VAL A C 1
ATOM 1758 O O . VAL A 1 221 ? -6.104 28.411 -11.944 1.00 47.28 221 VAL A O 1
ATOM 1761 N N . GLU A 1 222 ? -8.038 27.571 -11.149 1.00 38.53 222 GLU A N 1
ATOM 1762 C CA . GLU A 1 222 ? -8.903 28.495 -11.867 1.00 38.53 222 GLU A CA 1
ATOM 1763 C C . GLU A 1 222 ? -8.613 29.925 -11.399 1.00 38.53 222 GLU A C 1
ATOM 1765 O O . GLU A 1 222 ? -8.487 30.215 -10.209 1.00 38.53 222 GLU A O 1
ATOM 1770 N N . ASP A 1 223 ? -8.440 30.783 -12.393 1.00 32.47 223 ASP A N 1
ATOM 1771 C CA . ASP A 1 223 ? -7.913 32.132 -12.310 1.00 32.47 223 ASP A CA 1
ATOM 1772 C C . ASP A 1 223 ? -8.897 33.088 -11.613 1.00 32.47 223 ASP A C 1
ATOM 1774 O O . ASP A 1 223 ? -10.052 33.230 -12.024 1.00 32.47 223 ASP A O 1
ATOM 1778 N N . SER A 1 224 ? -8.421 33.806 -10.596 1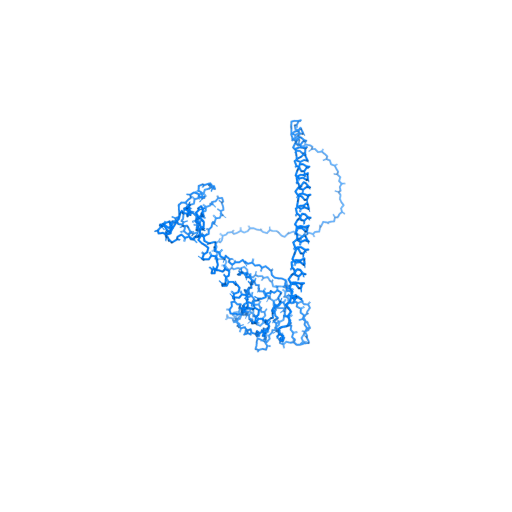.00 29.39 224 SER A N 1
ATOM 1779 C CA . SER A 1 224 ? -8.961 35.115 -10.230 1.00 29.39 224 SER A CA 1
ATOM 1780 C C . SER A 1 224 ? -7.827 36.024 -9.748 1.00 29.39 224 SER A C 1
ATOM 1782 O O . SER A 1 224 ? -7.483 36.038 -8.568 1.00 29.39 224 SER A O 1
ATOM 1784 N N . PHE A 1 225 ? -7.232 36.727 -10.715 1.00 29.25 225 PHE A N 1
ATOM 1785 C CA . PHE A 1 225 ? -6.592 38.050 -10.668 1.00 29.25 225 PHE A CA 1
ATOM 1786 C C . PHE A 1 225 ? -6.452 38.736 -9.293 1.00 29.25 225 PHE A C 1
ATOM 1788 O O . PHE A 1 225 ? -7.458 39.078 -8.681 1.00 29.25 225 PHE A O 1
ATOM 1795 N N . THR A 1 226 ? -5.214 39.096 -8.915 1.00 30.47 226 THR A N 1
ATOM 1796 C CA . THR A 1 226 ? -4.702 40.487 -9.032 1.00 30.47 226 THR A CA 1
ATOM 1797 C C . THR A 1 226 ? -3.187 40.569 -8.766 1.00 30.47 226 THR A C 1
ATOM 1799 O O . THR A 1 226 ? -2.727 40.231 -7.684 1.00 30.47 226 THR A O 1
ATOM 1802 N N . GLU A 1 227 ? -2.471 40.997 -9.813 1.00 31.11 227 GLU A N 1
ATOM 1803 C CA . GLU A 1 227 ? -1.305 41.903 -9.912 1.00 31.11 227 GLU A CA 1
ATOM 1804 C C . GLU A 1 227 ? -0.122 41.887 -8.915 1.00 31.11 227 GLU A C 1
ATOM 1806 O O . GLU A 1 227 ? -0.285 42.169 -7.736 1.00 31.11 227 GLU A O 1
ATOM 1811 N N . ASN A 1 228 ? 1.074 41.765 -9.533 1.00 28.88 228 ASN A N 1
ATOM 1812 C CA . ASN A 1 228 ? 2.370 42.430 -9.271 1.00 28.88 228 ASN A CA 1
ATOM 1813 C C . ASN A 1 228 ? 3.037 42.262 -7.882 1.00 28.88 228 ASN A C 1
ATOM 1815 O O . ASN A 1 228 ? 2.393 42.230 -6.853 1.00 28.88 228 ASN A O 1
ATOM 1819 N N . GLU A 1 229 ? 4.358 42.161 -7.726 1.00 29.39 229 GLU A N 1
ATOM 1820 C CA . GLU A 1 229 ? 5.470 42.645 -8.542 1.00 29.39 229 GLU A CA 1
ATOM 1821 C C . GLU A 1 229 ? 6.777 41.912 -8.162 1.00 29.39 229 GLU A C 1
ATOM 1823 O O . GLU A 1 229 ? 6.883 41.238 -7.140 1.00 29.39 229 GLU A O 1
ATOM 1828 N N . SER A 1 230 ? 7.765 42.059 -9.040 1.00 29.36 230 SER A N 1
ATOM 1829 C CA . SER A 1 230 ? 9.142 41.550 -9.028 1.00 29.36 230 SER A CA 1
ATOM 1830 C C . SER A 1 230 ? 9.940 41.726 -7.727 1.00 29.36 230 SER A C 1
ATOM 1832 O O . SER A 1 230 ? 9.864 42.784 -7.118 1.00 29.36 230 SER A O 1
ATOM 1834 N N . TYR A 1 231 ? 10.846 40.787 -7.422 1.00 29.64 231 TYR A N 1
ATOM 1835 C CA . TYR A 1 231 ? 12.307 40.993 -7.512 1.00 29.64 231 TYR A CA 1
ATOM 1836 C C . TYR A 1 231 ? 13.050 39.667 -7.257 1.00 29.64 231 TYR A C 1
ATOM 1838 O O . TYR A 1 231 ? 12.778 38.954 -6.294 1.00 29.64 231 TYR A O 1
ATOM 1846 N N . GLN A 1 232 ? 13.985 39.330 -8.150 1.00 41.72 232 GLN A N 1
ATOM 1847 C CA . GLN A 1 232 ? 15.026 38.333 -7.898 1.00 41.72 232 GLN A CA 1
ATOM 1848 C C . GLN A 1 232 ? 16.035 38.926 -6.914 1.00 41.72 232 GLN A C 1
ATOM 1850 O O . GLN A 1 232 ? 16.399 40.092 -7.073 1.00 41.72 232 GLN A O 1
ATOM 1855 N N . GLN A 1 233 ? 16.571 38.123 -5.994 1.00 30.03 233 GLN A N 1
ATOM 1856 C CA . GLN A 1 233 ? 17.892 38.430 -5.460 1.00 30.03 233 GLN A CA 1
ATOM 1857 C C . GLN A 1 233 ? 18.735 37.171 -5.260 1.00 30.03 233 GLN A C 1
ATOM 1859 O O . GLN A 1 233 ? 18.340 36.212 -4.596 1.00 30.03 233 GLN A O 1
ATOM 1864 N N . ASP A 1 234 ? 19.861 37.233 -5.962 1.00 31.86 234 ASP A N 1
ATOM 1865 C CA . ASP A 1 234 ? 21.066 36.420 -5.927 1.00 31.86 234 ASP A CA 1
ATOM 1866 C C . ASP A 1 234 ? 21.567 36.218 -4.494 1.00 31.86 234 ASP A C 1
ATOM 1868 O O . ASP A 1 234 ? 21.594 37.162 -3.702 1.00 31.86 234 ASP A O 1
ATOM 1872 N N . TRP A 1 235 ? 21.992 34.996 -4.186 1.00 36.12 235 TRP A N 1
ATOM 1873 C CA . TRP A 1 235 ? 22.725 34.676 -2.968 1.00 36.12 235 TRP A CA 1
ATOM 1874 C C . TRP A 1 235 ? 24.206 34.559 -3.312 1.00 36.12 235 TRP A C 1
ATOM 1876 O O . TRP A 1 235 ? 24.648 33.478 -3.681 1.00 36.12 235 TRP A O 1
ATOM 1886 N N . ASP A 1 236 ? 24.948 35.646 -3.131 1.00 46.59 236 ASP A N 1
ATOM 1887 C CA . ASP A 1 236 ? 26.385 35.601 -2.868 1.00 46.59 236 ASP A CA 1
ATOM 1888 C C . ASP A 1 236 ? 26.635 36.472 -1.630 1.00 46.59 236 ASP A C 1
ATOM 1890 O O . ASP A 1 236 ? 26.522 37.698 -1.672 1.00 46.59 236 ASP A O 1
ATOM 1894 N N . ILE A 1 237 ? 26.880 35.817 -0.495 1.00 35.59 237 ILE A N 1
ATOM 1895 C CA . ILE A 1 237 ? 27.383 36.450 0.726 1.00 35.59 237 ILE A CA 1
ATOM 1896 C C . ILE A 1 237 ? 28.825 35.974 0.861 1.00 35.59 237 ILE A C 1
ATOM 1898 O O . ILE A 1 237 ? 29.057 34.804 1.168 1.00 35.59 237 ILE A O 1
ATOM 1902 N N . ASP A 1 238 ? 29.764 36.879 0.595 1.00 43.72 238 ASP A N 1
ATOM 1903 C CA . ASP A 1 238 ? 31.158 36.737 1.002 1.00 43.72 238 ASP A CA 1
ATOM 1904 C C . ASP A 1 238 ? 31.284 37.004 2.513 1.00 43.72 238 ASP A C 1
ATOM 1906 O O . ASP A 1 238 ? 30.666 37.923 3.059 1.00 43.72 238 ASP A O 1
ATOM 1910 N N . ASP A 1 239 ? 32.087 36.165 3.167 1.00 49.06 239 ASP A N 1
ATOM 1911 C CA . ASP A 1 239 ? 32.619 36.349 4.518 1.00 49.06 239 ASP A CA 1
ATOM 1912 C C . ASP A 1 239 ? 33.529 37.586 4.532 1.00 49.06 239 ASP A C 1
ATOM 1914 O O . ASP A 1 239 ? 34.545 37.579 3.843 1.00 49.06 239 ASP A O 1
ATOM 1918 N N . ASP A 1 240 ? 33.149 38.627 5.283 1.00 49.66 240 ASP A N 1
ATOM 1919 C CA . ASP A 1 240 ? 34.023 39.521 6.072 1.00 49.66 240 ASP A CA 1
ATOM 1920 C C . ASP A 1 240 ? 33.316 40.869 6.343 1.00 49.66 240 ASP A C 1
ATOM 1922 O O . ASP A 1 240 ? 33.359 41.777 5.519 1.00 49.66 240 ASP A O 1
ATOM 1926 N N . ASP A 1 241 ? 32.656 41.004 7.503 1.00 41.44 241 ASP A N 1
ATOM 1927 C CA . ASP A 1 241 ? 32.862 42.138 8.432 1.00 41.44 241 ASP A CA 1
ATOM 1928 C C . ASP A 1 241 ? 31.968 41.989 9.681 1.00 41.44 241 ASP A C 1
ATOM 1930 O O . ASP A 1 241 ? 30.818 42.431 9.747 1.00 41.44 241 ASP A O 1
ATOM 1934 N N . ILE A 1 242 ? 32.525 41.344 10.710 1.00 46.44 242 ILE A N 1
ATOM 1935 C CA . ILE A 1 242 ? 32.079 41.501 12.096 1.00 46.44 242 ILE A CA 1
ATOM 1936 C C . ILE A 1 242 ? 32.720 42.783 12.637 1.00 46.44 242 ILE A C 1
ATOM 1938 O O . ILE A 1 242 ? 33.940 42.867 12.764 1.00 46.44 242 ILE A O 1
ATOM 1942 N N . SER A 1 243 ? 31.887 43.743 13.038 1.00 39.72 243 SER A N 1
ATOM 1943 C CA . SER A 1 243 ? 32.258 44.795 13.985 1.00 39.72 243 SER A CA 1
ATOM 1944 C C . SER A 1 243 ? 31.075 45.091 14.906 1.00 39.72 243 SER A C 1
ATOM 1946 O O . SER A 1 243 ? 30.069 45.655 14.480 1.00 39.72 243 SER A O 1
ATOM 1948 N N . ASP A 1 244 ? 31.242 44.712 16.174 1.00 48.31 244 ASP A N 1
ATOM 1949 C CA . ASP A 1 244 ? 30.390 45.013 17.326 1.00 48.31 244 ASP A CA 1
ATOM 1950 C C . ASP A 1 244 ? 30.032 46.502 17.441 1.00 48.31 244 ASP A C 1
ATOM 1952 O O . ASP A 1 244 ? 30.913 47.365 17.456 1.00 48.31 244 ASP A O 1
ATOM 1956 N N . SER A 1 245 ? 28.747 46.792 17.656 1.00 35.38 245 SER A N 1
ATOM 1957 C CA . SER A 1 245 ? 28.338 47.935 18.472 1.00 35.38 245 SER A CA 1
ATOM 1958 C C . SER A 1 245 ? 27.010 47.623 19.165 1.00 35.38 245 SER A C 1
ATOM 1960 O O . SER A 1 245 ? 25.947 47.622 18.545 1.00 35.38 245 SER A O 1
ATOM 1962 N N . ASP A 1 246 ? 27.128 47.334 20.460 1.00 44.84 246 ASP A N 1
ATOM 1963 C CA . ASP A 1 246 ? 26.071 47.209 21.465 1.00 44.84 246 ASP A CA 1
ATOM 1964 C C . ASP A 1 246 ? 25.187 48.465 21.513 1.00 44.84 246 ASP A C 1
ATOM 1966 O O . ASP A 1 246 ? 25.673 49.550 21.832 1.00 44.84 246 ASP A O 1
ATOM 1970 N N . GLU A 1 247 ? 23.877 48.306 21.305 1.00 38.38 247 GLU A N 1
ATOM 1971 C CA . GLU A 1 247 ? 22.879 49.142 21.982 1.00 38.38 247 GLU A CA 1
ATOM 1972 C C . GLU A 1 247 ? 21.640 48.304 22.345 1.00 38.38 247 GLU A C 1
ATOM 1974 O O . GLU A 1 247 ? 20.735 48.022 21.558 1.00 38.38 247 GLU A O 1
ATOM 1979 N N . GLU A 1 248 ? 21.710 47.867 23.594 1.00 48.44 248 GLU A N 1
ATOM 1980 C CA . GLU A 1 248 ? 20.753 47.218 24.479 1.00 48.44 248 GLU A CA 1
ATOM 1981 C C . GLU A 1 248 ? 19.292 47.707 24.360 1.00 48.44 248 GLU A C 1
ATOM 1983 O O . GLU A 1 248 ? 18.975 48.865 24.624 1.00 48.44 248 GLU A O 1
ATOM 1988 N N . TRP A 1 249 ? 18.363 46.775 24.106 1.00 37.62 249 TRP A N 1
ATOM 1989 C CA . TRP A 1 249 ? 16.978 46.890 24.580 1.00 37.62 249 TRP A CA 1
ATOM 1990 C C . TRP A 1 249 ? 16.664 45.734 25.528 1.00 37.62 249 TRP A C 1
ATOM 1992 O O . TRP A 1 249 ? 16.385 44.602 25.137 1.00 37.62 249 TRP A O 1
ATOM 2002 N N . ALA A 1 250 ? 16.756 46.083 26.806 1.00 48.81 250 ALA A N 1
ATOM 2003 C CA . ALA A 1 250 ? 16.497 45.299 27.996 1.00 48.81 250 ALA A CA 1
ATOM 2004 C C . ALA A 1 250 ? 15.111 44.637 28.047 1.00 48.81 250 ALA A C 1
ATOM 2006 O O . ALA A 1 250 ? 14.105 45.310 27.850 1.00 48.81 250 ALA A O 1
ATOM 2007 N N . TYR A 1 251 ? 15.075 43.374 28.488 1.00 41.03 251 TYR A N 1
ATOM 2008 C CA . TYR A 1 251 ? 14.045 42.837 29.394 1.00 41.03 251 TYR A CA 1
ATOM 2009 C C . TYR A 1 251 ? 14.618 41.670 30.220 1.00 41.03 251 TYR A C 1
ATOM 2011 O O . TYR A 1 251 ? 14.190 40.525 30.103 1.00 41.03 251 TYR A O 1
ATOM 2019 N N . ASP A 1 252 ? 15.582 41.979 31.090 1.00 44.97 252 ASP A N 1
ATOM 2020 C CA . ASP A 1 252 ? 16.033 41.090 32.165 1.00 44.97 252 ASP A CA 1
ATOM 2021 C C . ASP A 1 252 ? 15.566 41.675 33.506 1.00 44.97 252 ASP A C 1
ATOM 2023 O O . ASP A 1 252 ? 16.169 42.595 34.062 1.00 44.97 252 ASP A O 1
ATOM 2027 N N . THR A 1 253 ? 14.451 41.170 34.037 1.00 59.84 253 THR A N 1
ATOM 2028 C CA . THR A 1 253 ? 14.055 41.441 35.424 1.00 59.84 253 THR A CA 1
ATOM 2029 C C . THR A 1 253 ? 14.652 40.373 36.356 1.00 59.84 253 THR A C 1
ATOM 2031 O O . THR A 1 253 ? 14.670 39.189 36.005 1.00 59.84 253 THR A O 1
ATOM 2034 N N . PRO A 1 254 ? 15.106 40.730 37.578 1.00 55.31 254 PRO A N 1
ATOM 2035 C CA . PRO A 1 254 ? 15.673 39.778 38.545 1.00 55.31 254 PRO A CA 1
ATOM 2036 C C . PRO A 1 254 ? 14.747 38.603 38.914 1.00 55.31 254 PRO A C 1
ATOM 2038 O O . PRO A 1 254 ? 15.219 37.552 39.344 1.00 55.31 254 PRO A O 1
ATOM 2041 N N . GLU A 1 255 ? 13.433 38.765 38.738 1.00 51.47 255 GLU A N 1
ATOM 2042 C CA . GLU A 1 255 ? 12.417 37.738 39.001 1.00 51.47 255 GLU A CA 1
ATOM 2043 C C . GLU A 1 255 ? 12.401 36.629 37.934 1.00 51.47 255 GLU A C 1
ATOM 2045 O O . GLU A 1 255 ? 12.293 35.455 38.288 1.00 51.47 255 GLU A O 1
ATOM 2050 N N . ASN A 1 256 ? 12.609 36.963 36.653 1.00 48.69 256 ASN A N 1
ATOM 2051 C CA . ASN A 1 256 ? 12.653 35.980 35.560 1.00 48.69 256 ASN A CA 1
ATOM 2052 C C . ASN A 1 256 ? 13.918 35.109 35.601 1.00 48.69 256 ASN A C 1
ATOM 2054 O O . ASN A 1 256 ? 13.883 33.932 35.239 1.00 48.69 256 ASN A O 1
ATOM 2058 N N . LYS A 1 257 ? 15.036 35.656 36.094 1.00 51.00 257 LYS A N 1
ATOM 2059 C CA . LYS A 1 257 ? 16.299 34.915 36.243 1.00 51.00 257 LYS A CA 1
ATOM 2060 C C . LYS A 1 257 ? 16.225 33.857 37.349 1.00 51.00 257 LYS A C 1
ATOM 2062 O O . LYS A 1 257 ? 16.736 32.755 37.168 1.00 51.00 257 LYS A O 1
ATOM 2067 N N . LYS A 1 258 ? 15.523 34.162 38.449 1.00 53.12 258 LYS A N 1
ATOM 2068 C CA . LYS A 1 258 ? 15.213 33.195 39.514 1.00 53.12 258 LYS A CA 1
ATOM 2069 C C . LYS A 1 258 ? 14.238 32.120 39.039 1.00 53.12 258 LYS A C 1
ATOM 2071 O O . LYS A 1 258 ? 14.514 30.944 39.223 1.00 53.12 258 LYS A O 1
ATOM 2076 N N . GLN A 1 259 ? 13.163 32.506 38.346 1.00 49.97 259 GLN A N 1
ATOM 2077 C CA . GLN A 1 259 ? 12.180 31.546 37.829 1.00 49.97 259 GLN A CA 1
ATOM 2078 C C . GLN A 1 259 ? 12.766 30.567 36.803 1.00 49.97 259 GLN A C 1
ATOM 2080 O O . GLN A 1 259 ? 12.401 29.394 36.816 1.00 49.97 259 GLN A O 1
ATOM 2085 N N . ASN A 1 260 ? 13.685 31.011 35.938 1.00 52.06 260 ASN A N 1
ATOM 2086 C CA . ASN A 1 260 ? 14.362 30.110 35.001 1.00 52.06 260 ASN A CA 1
ATOM 2087 C C . ASN A 1 260 ? 15.359 29.173 35.704 1.00 52.06 260 ASN A C 1
ATOM 2089 O O . ASN A 1 260 ? 15.393 27.992 35.375 1.00 52.06 260 ASN A O 1
ATOM 2093 N N . GLN A 1 261 ? 16.104 29.650 36.709 1.00 52.69 261 GLN A N 1
ATOM 2094 C CA . GLN A 1 261 ? 16.992 28.787 37.503 1.00 52.69 261 GLN A CA 1
ATOM 2095 C C . GLN A 1 261 ? 16.216 27.745 38.322 1.00 52.69 261 GLN A C 1
ATOM 2097 O O . GLN A 1 261 ? 16.563 26.567 38.283 1.00 52.69 261 GLN A O 1
ATOM 2102 N N . ASP A 1 262 ? 15.128 28.150 38.981 1.00 57.12 262 ASP A N 1
ATOM 2103 C CA . ASP A 1 262 ? 14.274 27.245 39.758 1.00 57.12 262 ASP A CA 1
ATOM 2104 C C . ASP A 1 262 ? 13.612 26.185 38.855 1.00 57.12 262 ASP A C 1
ATOM 2106 O O . ASP A 1 262 ? 13.461 25.025 39.244 1.00 57.12 262 ASP A O 1
ATOM 2110 N N . ARG A 1 263 ? 13.245 26.556 37.620 1.00 57.38 263 ARG A N 1
ATOM 2111 C CA . ARG A 1 263 ? 12.654 25.644 36.631 1.00 57.38 263 ARG A CA 1
ATOM 2112 C C . ARG A 1 263 ? 13.670 24.641 36.077 1.00 57.38 263 ARG A C 1
ATOM 2114 O O . ARG A 1 263 ? 13.327 23.468 35.927 1.00 57.38 263 ARG A O 1
ATOM 2121 N N . ASP A 1 264 ? 14.902 25.068 35.814 1.00 60.19 264 ASP A N 1
ATOM 2122 C CA . ASP A 1 264 ? 15.977 24.181 35.352 1.00 60.19 264 ASP A CA 1
ATOM 2123 C C . ASP A 1 264 ? 16.428 23.201 36.454 1.00 60.19 264 ASP A C 1
ATOM 2125 O O . ASP A 1 264 ? 16.704 22.031 36.172 1.00 60.19 264 ASP A O 1
ATOM 2129 N N . GLU A 1 265 ? 16.449 23.628 37.723 1.00 65.56 265 GLU A N 1
ATOM 2130 C CA . GLU A 1 265 ? 16.714 22.745 38.871 1.00 65.56 265 GLU A CA 1
ATOM 2131 C C . GLU A 1 265 ? 15.573 21.747 39.123 1.00 65.56 265 GLU A C 1
ATOM 2133 O O . GLU A 1 265 ? 15.827 20.572 39.416 1.00 65.56 265 GLU A O 1
ATOM 2138 N N . GLN A 1 266 ? 14.315 22.166 38.947 1.00 64.81 266 GLN A N 1
ATOM 2139 C CA . GLN A 1 266 ? 13.161 21.266 39.023 1.00 64.81 266 GLN A CA 1
ATOM 2140 C C . GLN A 1 266 ? 13.188 20.208 37.916 1.00 64.81 266 GLN A C 1
ATOM 2142 O O . GLN A 1 266 ? 13.008 19.028 38.217 1.00 64.81 266 GLN A O 1
ATOM 2147 N N . MET A 1 267 ? 13.492 20.592 36.670 1.00 62.56 267 MET A N 1
ATOM 2148 C CA . MET A 1 267 ? 13.611 19.643 35.555 1.00 62.56 267 MET A CA 1
ATOM 2149 C C . MET A 1 267 ? 14.717 18.608 35.794 1.00 62.56 267 MET A C 1
ATOM 2151 O O . MET A 1 267 ? 14.488 17.418 35.583 1.00 62.56 267 MET A O 1
ATOM 2155 N N . LYS A 1 268 ? 15.885 19.029 36.302 1.00 70.44 268 LYS A N 1
ATOM 2156 C CA . LYS A 1 268 ? 16.978 18.104 36.650 1.00 70.44 268 LYS A CA 1
ATOM 2157 C C . LYS A 1 268 ? 16.594 17.147 37.775 1.00 70.44 268 LYS A C 1
ATOM 2159 O O . LYS A 1 268 ? 16.855 15.952 37.678 1.00 70.44 268 LYS A O 1
ATOM 2164 N N . THR A 1 269 ? 15.923 17.647 38.812 1.00 74.75 269 THR A N 1
ATOM 2165 C CA . THR A 1 269 ? 15.472 16.817 39.941 1.00 74.75 269 THR A CA 1
ATOM 2166 C C . THR A 1 269 ? 14.416 15.795 39.498 1.00 74.75 269 THR A C 1
ATOM 2168 O O . THR A 1 269 ? 14.380 14.663 39.987 1.00 74.75 269 THR A O 1
ATOM 2171 N N . GLU A 1 270 ? 13.540 16.174 38.567 1.00 73.50 270 GLU A N 1
ATOM 2172 C CA . GLU A 1 270 ? 12.505 15.296 38.022 1.00 73.50 270 GLU A CA 1
ATOM 2173 C C . GLU A 1 270 ? 13.093 14.236 37.077 1.00 73.50 270 GLU A C 1
ATOM 2175 O O . GLU A 1 270 ? 12.711 13.066 37.153 1.00 73.50 270 GLU A O 1
ATOM 2180 N N . GLU A 1 271 ? 14.092 14.599 36.271 1.00 76.88 271 GLU A N 1
ATOM 2181 C CA . GLU A 1 271 ? 14.845 13.671 35.421 1.00 76.88 271 GLU A CA 1
ATOM 2182 C C . GLU A 1 271 ? 15.661 12.659 36.248 1.00 76.88 271 GLU A C 1
ATOM 2184 O O . GLU A 1 271 ? 15.655 11.460 35.954 1.00 76.88 271 GLU A O 1
ATOM 2189 N N . GLU A 1 272 ? 16.295 13.093 37.342 1.00 81.69 272 GLU A N 1
ATOM 2190 C CA . GLU A 1 272 ? 16.988 12.198 38.276 1.00 81.69 272 GLU A CA 1
ATOM 2191 C C . GLU A 1 272 ? 16.026 11.203 38.937 1.00 81.69 272 GLU A C 1
ATOM 2193 O O . GLU A 1 272 ? 16.316 10.003 38.981 1.00 81.69 272 GLU A O 1
ATOM 2198 N N . LYS A 1 273 ? 14.845 11.658 39.380 1.00 80.31 273 LYS A N 1
ATOM 2199 C CA . LYS A 1 273 ? 13.803 10.774 39.931 1.00 80.31 273 LYS A CA 1
ATOM 2200 C C . LYS A 1 273 ? 13.294 9.767 38.902 1.00 80.31 273 LYS A C 1
ATOM 2202 O O . LYS A 1 273 ? 13.128 8.596 39.240 1.00 80.31 273 LYS A O 1
ATOM 2207 N N . GLN A 1 274 ? 13.085 10.185 37.654 1.00 75.25 274 GLN A N 1
ATOM 2208 C CA . GLN A 1 274 ? 12.679 9.277 36.577 1.00 75.25 274 GLN A CA 1
ATOM 2209 C C . GLN A 1 274 ? 13.764 8.238 36.263 1.00 75.25 274 GLN A C 1
ATOM 2211 O O . GLN A 1 274 ? 13.448 7.072 36.018 1.00 75.25 274 GLN A O 1
ATOM 2216 N N . ASN A 1 275 ? 15.041 8.622 36.311 1.00 79.00 275 ASN A N 1
ATOM 2217 C CA . ASN A 1 275 ? 16.157 7.698 36.111 1.00 79.00 275 ASN A CA 1
ATOM 2218 C C . ASN A 1 275 ? 16.318 6.701 37.269 1.00 79.00 275 ASN A C 1
ATOM 2220 O O . ASN A 1 275 ? 16.613 5.531 37.022 1.00 79.00 275 ASN A O 1
ATOM 2224 N N . LEU A 1 276 ? 16.082 7.125 38.514 1.00 86.19 276 LEU A N 1
ATOM 2225 C CA . LEU A 1 276 ? 16.022 6.235 39.680 1.00 86.19 276 LEU A CA 1
ATOM 2226 C C . LEU A 1 276 ? 14.872 5.226 39.560 1.00 86.19 276 LEU A C 1
ATOM 2228 O O . LEU A 1 276 ? 15.110 4.026 39.674 1.00 86.19 276 LEU A O 1
ATOM 2232 N N . GLN A 1 277 ? 13.666 5.686 39.212 1.00 82.00 277 GLN A N 1
ATOM 2233 C CA . GLN A 1 277 ? 12.512 4.806 38.995 1.00 82.00 277 GLN A CA 1
ATOM 2234 C C . GLN A 1 277 ? 12.747 3.798 37.861 1.00 82.00 277 GLN A C 1
ATOM 2236 O O . GLN A 1 277 ? 12.389 2.631 37.989 1.00 82.00 277 GLN A O 1
ATOM 2241 N N . ARG A 1 278 ? 13.391 4.205 36.756 1.00 83.00 278 ARG A N 1
ATOM 2242 C CA . ARG A 1 278 ? 13.752 3.276 35.669 1.00 83.00 278 ARG A CA 1
ATOM 2243 C C . ARG A 1 278 ? 14.727 2.194 36.130 1.00 83.00 278 ARG A C 1
ATOM 2245 O O . ARG A 1 278 ? 14.544 1.040 35.755 1.00 83.00 278 ARG A O 1
ATOM 2252 N N . LYS A 1 279 ? 15.728 2.548 36.944 1.00 88.56 279 LYS A N 1
ATOM 2253 C CA . LYS A 1 279 ? 16.696 1.582 37.490 1.00 88.56 279 LYS A CA 1
ATOM 2254 C C . LYS A 1 279 ? 16.045 0.595 38.456 1.00 88.56 279 LYS A C 1
ATOM 2256 O O . LYS A 1 279 ? 16.351 -0.590 38.389 1.00 88.56 279 LYS A O 1
ATOM 2261 N N . GLU A 1 280 ? 15.129 1.056 39.307 1.00 89.75 280 GLU A N 1
ATOM 2262 C CA . GLU A 1 280 ? 14.377 0.176 40.212 1.00 89.75 280 GLU A CA 1
ATOM 2263 C C . GLU A 1 280 ? 13.520 -0.835 39.437 1.00 89.75 280 GLU A C 1
ATOM 2265 O O . GLU A 1 280 ? 13.581 -2.031 39.717 1.00 89.75 280 GLU A O 1
ATOM 2270 N N . VAL A 1 281 ? 12.802 -0.382 38.402 1.00 89.81 281 VAL A N 1
ATOM 2271 C CA . VAL A 1 281 ? 11.993 -1.262 37.539 1.00 89.81 281 VAL A CA 1
ATOM 2272 C C . VAL A 1 281 ? 12.866 -2.270 36.782 1.00 89.81 281 VAL A C 1
ATOM 2274 O O . VAL A 1 281 ? 12.486 -3.431 36.627 1.00 89.81 281 VAL A O 1
ATOM 2277 N N . GLU A 1 282 ? 14.047 -1.857 36.316 1.00 88.75 282 GLU A N 1
ATOM 2278 C CA . GLU A 1 282 ? 14.989 -2.748 35.633 1.00 88.75 282 GLU A CA 1
ATOM 2279 C C . GLU A 1 282 ? 15.547 -3.829 36.576 1.00 88.75 282 GLU A C 1
ATOM 2281 O O . GLU A 1 282 ? 15.614 -5.004 36.199 1.00 88.75 282 GLU A O 1
ATOM 2286 N N . GLU A 1 283 ? 15.886 -3.476 37.821 1.00 91.62 283 GLU A N 1
ATOM 2287 C CA . GLU A 1 283 ? 16.306 -4.454 38.830 1.00 91.62 283 GLU A CA 1
ATOM 2288 C C . GLU A 1 283 ? 15.182 -5.419 39.220 1.00 91.62 283 GLU A C 1
ATOM 2290 O O . GLU A 1 283 ? 15.429 -6.621 39.362 1.00 91.62 283 GLU A O 1
ATOM 2295 N N . GLU A 1 284 ? 13.951 -4.928 39.365 1.00 92.19 284 GLU A N 1
ATOM 2296 C CA . GLU A 1 284 ? 12.789 -5.758 39.685 1.00 92.19 284 GLU A CA 1
ATOM 2297 C C . GLU A 1 284 ? 12.497 -6.757 38.556 1.00 92.19 284 GLU A C 1
ATOM 2299 O O . GLU A 1 284 ? 12.351 -7.959 38.798 1.00 92.19 284 GLU A O 1
ATOM 2304 N N . MET A 1 285 ? 12.532 -6.297 37.301 1.00 87.00 285 MET A N 1
ATOM 2305 C CA . MET A 1 285 ? 12.366 -7.154 36.126 1.00 87.00 285 MET A CA 1
ATOM 2306 C C . MET A 1 285 ? 13.476 -8.210 36.027 1.00 87.00 285 MET A C 1
ATOM 2308 O O . MET A 1 285 ? 13.211 -9.359 35.657 1.00 87.00 285 MET A O 1
ATOM 2312 N N . LYS A 1 286 ? 14.713 -7.857 36.398 1.00 91.38 286 LYS A N 1
ATOM 2313 C CA . LYS A 1 286 ? 15.840 -8.796 36.437 1.00 91.38 286 LYS A CA 1
ATOM 2314 C C . LYS A 1 286 ? 15.658 -9.865 37.519 1.00 91.38 286 LYS A C 1
ATOM 2316 O O . LYS A 1 286 ? 15.882 -11.041 37.227 1.00 91.38 286 LYS A O 1
ATOM 2321 N N . ARG A 1 287 ? 15.198 -9.498 38.723 1.00 93.88 287 ARG A N 1
ATOM 2322 C CA . ARG A 1 287 ? 14.882 -10.467 39.794 1.00 93.88 287 ARG A CA 1
ATOM 2323 C C . ARG A 1 287 ? 13.751 -11.407 39.383 1.00 93.88 287 ARG A C 1
ATOM 2325 O O . ARG A 1 287 ? 13.911 -12.618 39.496 1.00 93.88 287 ARG A O 1
ATOM 2332 N N . ALA A 1 288 ? 12.670 -10.875 38.813 1.00 91.62 288 ALA A N 1
ATOM 2333 C CA . ALA A 1 288 ? 11.547 -11.680 38.335 1.00 91.62 288 ALA A CA 1
ATOM 2334 C C . ALA A 1 288 ? 11.959 -12.667 37.224 1.00 91.62 288 ALA A C 1
ATOM 2336 O O . ALA A 1 288 ? 11.496 -13.809 37.186 1.00 91.62 288 ALA A O 1
ATOM 2337 N N . MET A 1 289 ? 12.860 -12.257 36.322 1.00 87.12 289 MET A N 1
ATOM 2338 C CA . MET A 1 289 ? 13.390 -13.144 35.282 1.00 87.12 289 MET A CA 1
ATOM 2339 C C . MET A 1 289 ? 14.251 -14.271 35.877 1.00 87.12 289 MET A C 1
ATOM 2341 O O . MET A 1 289 ? 14.157 -15.414 35.425 1.00 87.12 289 MET A O 1
ATOM 2345 N N . GLU A 1 290 ? 15.063 -13.979 36.896 1.00 92.19 290 GLU A N 1
ATOM 2346 C CA . GLU A 1 290 ? 15.893 -14.984 37.565 1.00 92.19 290 GLU A CA 1
ATOM 2347 C C . GLU A 1 290 ? 15.057 -15.983 38.382 1.00 92.19 290 GLU A C 1
ATOM 2349 O O . GLU A 1 290 ? 15.307 -17.187 38.317 1.00 92.19 290 GLU A O 1
ATOM 2354 N N . GLU A 1 291 ? 14.023 -15.517 39.087 1.00 92.81 291 GLU A N 1
ATOM 2355 C CA . GLU A 1 291 ? 13.071 -16.384 39.793 1.00 92.81 291 GLU A CA 1
ATOM 2356 C C . GLU A 1 291 ? 12.312 -17.296 38.831 1.00 92.81 291 GLU A C 1
ATOM 2358 O O . GLU A 1 291 ? 12.215 -18.502 39.064 1.00 92.81 291 GLU A O 1
ATOM 2363 N N . ARG A 1 292 ? 11.848 -16.759 37.695 1.00 90.38 292 ARG A N 1
ATOM 2364 C CA . ARG A 1 292 ? 11.189 -17.562 36.659 1.00 90.38 292 ARG A CA 1
ATOM 2365 C C . ARG A 1 292 ? 12.118 -18.640 36.101 1.00 90.38 292 ARG A C 1
ATOM 2367 O O . ARG A 1 292 ? 11.675 -19.767 35.893 1.00 90.38 292 ARG A O 1
ATOM 2374 N N . LYS A 1 293 ? 13.399 -18.318 35.895 1.00 91.56 293 LYS A N 1
ATOM 2375 C CA . LYS A 1 293 ? 14.401 -19.287 35.434 1.00 91.56 293 LYS A CA 1
ATOM 2376 C C . LYS A 1 293 ? 14.649 -20.388 36.472 1.00 91.56 293 LYS A C 1
ATOM 2378 O O . LYS A 1 293 ? 14.712 -21.556 36.101 1.00 91.56 293 LYS A O 1
ATOM 2383 N N . LYS A 1 294 ? 14.741 -20.038 37.761 1.00 93.19 294 LYS A N 1
ATOM 2384 C CA . LYS A 1 294 ? 14.884 -21.017 38.855 1.00 93.19 294 LYS A CA 1
ATOM 2385 C C . LYS A 1 294 ? 13.670 -21.943 38.946 1.00 93.19 294 LYS A C 1
ATOM 2387 O O . LYS A 1 294 ? 13.850 -23.153 39.024 1.00 93.19 294 LYS A O 1
ATOM 2392 N N . ALA A 1 295 ? 12.458 -21.398 38.845 1.00 91.50 295 ALA A N 1
ATOM 2393 C CA . ALA A 1 295 ? 11.227 -22.189 38.846 1.00 91.50 295 ALA A CA 1
ATOM 2394 C C . ALA A 1 295 ? 11.140 -23.145 37.641 1.00 91.50 295 ALA A C 1
ATOM 2396 O O . ALA A 1 295 ? 10.663 -24.271 37.769 1.00 91.50 295 ALA A O 1
ATOM 2397 N N . GLU A 1 296 ? 11.619 -22.724 36.467 1.00 90.25 296 GLU A N 1
ATOM 2398 C CA . GLU A 1 296 ? 11.667 -23.573 35.273 1.00 90.25 296 GLU A CA 1
ATOM 2399 C C . GLU A 1 296 ? 12.698 -24.707 35.409 1.00 90.25 296 GLU A C 1
ATOM 2401 O O . GLU A 1 296 ? 12.400 -25.851 35.062 1.00 90.25 296 GLU A O 1
ATOM 2406 N N . GLU A 1 297 ? 13.877 -24.429 35.975 1.00 91.69 297 GLU A N 1
ATOM 2407 C CA . GLU A 1 297 ? 14.880 -25.458 36.280 1.00 91.69 297 GLU A CA 1
ATOM 2408 C C . GLU A 1 297 ? 14.392 -26.456 37.340 1.00 91.69 297 GLU A C 1
ATOM 2410 O O . GLU A 1 297 ? 14.600 -27.660 37.186 1.00 91.69 297 GLU A O 1
ATOM 2415 N N . GLU A 1 298 ? 13.722 -25.989 38.394 1.00 92.75 298 GLU A N 1
ATOM 2416 C CA . GLU A 1 298 ? 13.154 -26.849 39.437 1.00 92.75 298 GLU A CA 1
ATOM 2417 C C . GLU A 1 298 ? 12.035 -27.736 38.883 1.00 92.75 298 GLU A C 1
ATOM 2419 O O . GLU A 1 298 ? 12.032 -28.948 39.106 1.00 92.75 298 GLU A O 1
ATOM 2424 N N . LYS A 1 299 ? 11.144 -27.168 38.062 1.00 91.00 299 LYS A N 1
ATOM 2425 C CA . LYS A 1 299 ? 10.104 -27.930 37.366 1.00 91.00 299 LYS A CA 1
ATOM 2426 C C . LYS A 1 299 ? 10.704 -29.007 36.462 1.00 91.00 299 LYS A C 1
ATOM 2428 O O . LYS A 1 299 ? 10.215 -30.133 36.457 1.00 91.00 299 LYS A O 1
ATOM 2433 N N . LYS A 1 300 ? 11.776 -28.686 35.732 1.00 90.62 300 LYS A N 1
ATOM 2434 C CA . LYS A 1 300 ? 12.466 -29.646 34.863 1.00 90.62 300 LYS A CA 1
ATOM 2435 C C . LYS A 1 300 ? 13.114 -30.781 35.661 1.00 90.62 300 LYS A C 1
ATOM 2437 O O . LYS A 1 300 ? 13.038 -31.930 35.238 1.00 90.62 300 LYS A O 1
ATOM 2442 N N . LYS A 1 301 ? 13.709 -30.482 36.822 1.00 92.06 301 LYS A N 1
ATOM 2443 C CA . LYS A 1 301 ? 14.257 -31.505 37.731 1.00 92.06 301 LYS A CA 1
ATOM 2444 C C . LYS A 1 301 ? 13.166 -32.422 38.281 1.00 92.06 301 LYS A C 1
ATOM 2446 O O . LYS A 1 301 ? 13.354 -33.632 38.285 1.00 92.06 301 LYS A O 1
ATOM 2451 N N . LEU A 1 302 ? 12.029 -31.859 38.691 1.00 89.25 302 LEU A N 1
ATOM 2452 C CA . LEU A 1 302 ? 10.888 -32.637 39.179 1.00 89.25 302 LEU A CA 1
ATOM 2453 C C . LEU A 1 302 ? 10.309 -33.547 38.084 1.00 89.25 302 LEU A C 1
ATOM 2455 O O . LEU A 1 302 ? 9.972 -34.698 38.342 1.00 89.25 302 LEU A O 1
ATOM 2459 N N . GLU A 1 303 ? 10.218 -33.047 36.851 1.00 86.56 303 GLU A N 1
ATOM 2460 C CA . GLU A 1 303 ? 9.755 -33.825 35.699 1.00 86.56 303 GLU A CA 1
ATOM 2461 C C . GLU A 1 303 ? 10.722 -34.967 35.347 1.00 86.56 303 GLU A C 1
ATOM 2463 O O . GLU A 1 303 ? 10.286 -36.073 35.032 1.00 86.56 303 GLU A O 1
ATOM 2468 N N . GLU A 1 304 ? 12.031 -34.733 35.458 1.00 86.88 304 GLU A N 1
ATOM 2469 C CA . GLU A 1 304 ? 13.049 -35.765 35.247 1.00 86.88 304 GLU A CA 1
ATOM 2470 C C . GLU A 1 304 ? 13.051 -36.827 36.354 1.00 86.88 304 GLU A C 1
ATOM 2472 O O . GLU A 1 304 ? 13.155 -38.013 36.045 1.00 86.88 304 GLU A O 1
ATOM 2477 N N . GLN A 1 305 ? 12.849 -36.427 37.612 1.00 86.19 305 GLN A N 1
ATOM 2478 C CA . GLN A 1 305 ? 12.703 -37.350 38.737 1.00 86.19 305 GLN A CA 1
ATOM 2479 C C . GLN A 1 305 ? 11.451 -38.225 38.584 1.00 86.19 305 GLN A C 1
ATOM 2481 O O . GLN A 1 305 ? 11.541 -39.444 38.696 1.00 86.19 305 GLN A O 1
ATOM 2486 N N . ARG A 1 306 ? 10.308 -37.636 38.202 1.00 81.56 306 ARG A N 1
ATOM 2487 C CA . ARG A 1 306 ? 9.084 -38.401 37.915 1.00 81.56 306 ARG A CA 1
ATOM 2488 C C . ARG A 1 306 ? 9.289 -39.405 36.776 1.00 81.56 306 ARG A C 1
ATOM 2490 O O . ARG A 1 306 ? 8.793 -40.522 36.843 1.00 81.56 306 ARG A O 1
ATOM 2497 N N . ARG A 1 307 ? 10.048 -39.030 35.740 1.00 81.12 307 ARG A N 1
ATOM 2498 C CA . ARG A 1 307 ? 10.379 -39.929 34.623 1.00 81.12 307 ARG A CA 1
ATOM 2499 C C . ARG A 1 307 ? 11.283 -41.094 35.051 1.00 81.12 307 ARG A C 1
ATOM 2501 O O . ARG A 1 307 ? 11.187 -42.165 34.463 1.00 81.12 307 ARG A O 1
ATOM 2508 N N . GLN A 1 308 ? 12.169 -40.891 36.027 1.00 79.00 308 GLN A N 1
ATOM 2509 C CA . GLN A 1 308 ? 13.010 -41.956 36.589 1.00 79.00 308 GLN A CA 1
ATOM 2510 C C . GLN A 1 308 ? 12.190 -42.915 37.461 1.00 79.00 308 GLN A C 1
ATOM 2512 O O . GLN A 1 308 ? 12.297 -44.122 37.281 1.00 79.00 308 GLN A O 1
ATOM 2517 N N . GLU A 1 309 ? 11.298 -42.396 38.308 1.00 78.50 309 GLU A N 1
ATOM 2518 C CA . GLU A 1 309 ? 10.377 -43.214 39.114 1.00 78.50 309 GLU A CA 1
ATOM 2519 C C . GLU A 1 309 ? 9.424 -44.053 38.237 1.00 78.50 309 GLU A C 1
ATOM 2521 O O . GLU A 1 309 ? 9.185 -45.226 38.520 1.00 78.50 309 GLU A O 1
ATOM 2526 N N . GLU A 1 310 ? 8.927 -43.492 37.128 1.00 74.88 310 GLU A N 1
ATOM 2527 C CA . GLU A 1 310 ? 8.127 -44.228 36.134 1.00 74.88 310 GLU A CA 1
ATOM 2528 C C . GLU A 1 310 ? 8.931 -45.324 35.405 1.00 74.88 310 GLU A C 1
ATOM 2530 O O . GLU A 1 310 ? 8.348 -46.316 34.971 1.00 74.88 310 GLU A O 1
ATOM 2535 N N . ALA A 1 311 ? 10.254 -45.169 35.271 1.00 71.56 311 ALA A N 1
ATOM 2536 C CA . ALA A 1 311 ? 11.127 -46.156 34.635 1.00 71.56 311 ALA A CA 1
ATOM 2537 C C . ALA A 1 311 ? 11.549 -47.287 35.593 1.00 71.56 311 ALA A C 1
ATOM 2539 O O . ALA A 1 311 ? 11.665 -48.430 35.161 1.00 71.56 311 ALA A O 1
ATOM 2540 N N . GLU A 1 312 ? 11.743 -46.990 36.881 1.00 64.62 312 GLU A N 1
ATOM 2541 C CA . GLU A 1 312 ? 12.105 -47.976 37.913 1.00 64.62 312 GLU A CA 1
ATOM 2542 C C . GLU A 1 312 ? 10.899 -48.811 38.389 1.00 64.62 312 GLU A C 1
ATOM 2544 O O . GLU A 1 312 ? 11.061 -49.947 38.828 1.00 64.62 312 GLU A O 1
ATOM 2549 N N . GLY A 1 313 ? 9.669 -48.307 38.241 1.00 56.88 313 GLY A N 1
ATOM 2550 C CA . GLY A 1 313 ? 8.436 -49.016 38.613 1.00 56.88 313 GLY A CA 1
ATOM 2551 C C . GLY A 1 313 ? 8.038 -50.205 37.723 1.00 56.88 313 GLY A C 1
ATOM 2552 O O . GLY A 1 313 ? 6.953 -50.752 37.917 1.00 56.88 313 GLY A O 1
ATOM 2553 N N . TYR A 1 314 ? 8.862 -50.598 36.743 1.00 56.09 314 TYR A N 1
ATOM 2554 C CA . TYR A 1 314 ? 8.543 -51.648 35.761 1.00 56.09 314 TYR A CA 1
ATOM 2555 C C . TYR A 1 314 ? 9.359 -52.948 35.918 1.00 56.09 314 TYR A C 1
ATOM 2557 O O . TYR A 1 314 ? 9.158 -53.873 35.134 1.00 56.09 314 TYR A O 1
ATOM 2565 N N . GLU A 1 315 ? 10.257 -53.056 36.909 1.00 53.66 315 GLU A N 1
ATOM 2566 C CA . GLU A 1 315 ? 11.150 -54.227 37.055 1.00 53.66 315 GLU A CA 1
ATOM 2567 C C . GLU A 1 315 ? 10.678 -55.325 38.031 1.00 53.66 315 GLU A C 1
ATOM 2569 O O . GLU A 1 315 ? 11.325 -56.366 38.096 1.00 53.66 315 GLU A O 1
ATOM 2574 N N . ASP A 1 316 ? 9.554 -55.177 38.745 1.00 53.25 316 ASP A N 1
ATOM 2575 C CA . ASP A 1 316 ? 9.178 -56.125 39.817 1.00 53.25 316 ASP A CA 1
ATOM 2576 C C . ASP A 1 316 ? 7.848 -56.864 39.571 1.00 53.25 316 ASP A C 1
ATOM 2578 O O . ASP A 1 316 ? 6.938 -56.864 40.404 1.00 53.25 316 ASP A O 1
ATOM 2582 N N . MET A 1 317 ? 7.712 -57.505 38.404 1.00 54.28 317 MET A N 1
ATOM 2583 C CA . MET A 1 317 ? 6.633 -58.472 38.164 1.00 54.28 317 MET A CA 1
ATOM 2584 C C . MET A 1 317 ? 7.236 -59.862 37.898 1.00 54.28 317 MET A C 1
ATOM 2586 O O . MET A 1 317 ? 7.823 -60.064 36.837 1.00 54.28 317 MET A O 1
ATOM 2590 N N . PRO A 1 318 ? 7.142 -60.819 38.846 1.00 57.50 318 PRO A N 1
ATOM 2591 C CA . PRO A 1 318 ? 7.714 -62.146 38.661 1.00 57.50 318 PRO A CA 1
ATOM 2592 C C . PRO A 1 318 ? 6.927 -62.921 37.600 1.00 57.50 318 PRO A C 1
ATOM 2594 O O . PRO A 1 318 ? 5.698 -63.017 37.676 1.00 57.50 318 PRO A O 1
ATOM 2597 N N . ASP A 1 319 ? 7.648 -63.488 36.632 1.00 57.72 319 ASP A N 1
ATOM 2598 C CA . ASP A 1 319 ? 7.089 -64.395 35.632 1.00 57.72 319 ASP A CA 1
ATOM 2599 C C . ASP A 1 319 ? 6.517 -65.642 36.323 1.00 57.72 319 ASP A C 1
ATOM 2601 O O . ASP A 1 319 ? 7.209 -66.362 37.048 1.00 57.72 319 ASP A O 1
ATOM 2605 N N . LEU A 1 320 ? 5.220 -65.867 36.114 1.00 51.12 320 LEU A N 1
ATOM 2606 C CA . LEU A 1 320 ? 4.500 -67.050 36.574 1.00 51.12 320 LEU A CA 1
ATOM 2607 C C . LEU A 1 320 ? 4.669 -68.170 35.535 1.00 51.12 320 LEU A C 1
ATOM 2609 O O . LEU A 1 320 ? 4.011 -68.136 34.493 1.00 51.12 320 LEU A O 1
ATOM 2613 N N . GLU A 1 321 ? 5.528 -69.146 35.840 1.00 54.78 321 GLU A N 1
ATOM 2614 C CA . GLU A 1 321 ? 5.546 -70.483 35.212 1.00 54.78 321 GLU A CA 1
ATOM 2615 C C . GLU A 1 321 ? 4.654 -71.482 35.961 1.00 54.78 321 GLU A C 1
ATOM 2617 O O . GLU A 1 321 ? 4.695 -71.507 37.217 1.00 54.78 321 GLU A O 1
#

Organism: Lates calcarifer (NCBI:txid8187)

Radius of gyration: 33.14 Å; chains: 1; bounding box: 63×120×73 Å